Protein AF-A0A4Q3D6Z8-F1 (afdb_monomer)

Radius of gyration: 26.3 Å; Cα contacts (8 Å, |Δi|>4): 612; chains: 1; bounding box: 67×42×82 Å

Secondary structure (DSSP, 8-state):
---------EE-GGGGHHHHHHHTTTS---HHHHHHHHHHH-EEEEEEEEEEEPP-TTT----TT----S-EEEEEES-GGGGGG--EEEE-TT-TTHHHH--GGGHHHHHHHHHHHTTS-HHHHHH--S----EEEEEEEE-TTT--EEEEEE-TTS-TTSTTSEEEE-TTT-HHHHHHHHHHT------BTT---TTT-------S-B-S-GGGTT--HHHHHHHHHHHHHHHTSEEEEEEESPPPEE-----SSSPEEEEEEETTEEEEPPGGG---PPPP-S-SSPPTT---GGGG-TT--SS---------TT---------EEE-----SS--S----------B--TT--

Sequence (357 aa):
VEQKKMMQWSMRITAYAERLLQGLDTIDWPEPLKEMQRNWIGKSVGAMVEFDVEPVVGNFELSQDSPLEPAKIAVFTTRVDTTFGVTFVVLAPEHELVKHLTTPDQQADIDAYIDQAKKKSELDRMADTKTVSGAFTGSYVLNPLDGNKIPVWIADYVLAGYGTGAVMGVPSGDARDHRFATHFNLPIVAILDTQKEVVKEADATKEGHYINSGFINGMTYKEATAAVIAKLEALGAGKAKINYRQRDAVFGRQRYWGEPVPVYFKDGLPQLIDEKELPLVLPEVDKYLPTESGEPPLARAEGWSYKPKSLTLNPSPGERDLSDTTGIASSSSGANSLSSGEGWGEAGYATADPKLW

Solvent-accessible surface area (backbone atoms only — not comparable to full-atom values): 21030 Å² total; per-residue (Å²): 135,83,93,72,97,71,93,69,50,60,44,73,54,53,84,42,46,69,60,56,55,58,47,55,79,75,52,98,63,62,63,72,60,47,50,52,48,49,59,53,42,30,80,43,68,31,26,39,40,37,26,46,49,55,84,60,91,87,76,70,76,76,52,95,85,62,93,68,69,84,58,61,50,53,24,58,37,74,58,56,58,46,59,66,30,46,48,31,34,36,28,9,64,82,30,80,61,51,78,77,41,42,33,82,92,25,42,68,58,43,53,54,48,39,61,55,49,71,73,48,49,73,68,52,38,68,66,50,78,79,72,79,67,68,40,60,24,79,34,39,24,27,42,77,89,80,60,48,80,21,47,35,30,30,23,66,82,36,46,55,94,46,89,62,10,31,39,73,29,31,19,21,46,29,65,66,35,27,52,46,24,63,74,70,72,46,70,68,44,55,42,34,73,66,51,80,55,40,90,81,46,41,50,67,74,70,67,58,32,30,31,83,37,76,93,40,46,72,30,41,55,71,56,25,35,54,51,43,42,54,49,26,43,75,68,73,32,29,38,78,39,78,47,58,65,46,67,57,44,73,46,44,36,73,25,54,63,39,48,53,33,63,38,40,48,56,96,82,38,83,38,75,57,58,80,87,66,56,78,66,75,84,76,82,55,98,53,72,58,56,44,98,88,68,39,22,20,54,64,64,40,78,91,65,65,94,64,76,79,71,93,63,84,77,82,74,98,77,83,80,80,90,76,84,66,69,38,43,42,13,40,85,87,86,75,84,90,71,75,83,84,80,82,96,66,99,78,51,37,11,25,39,41,84,82,58,105

pLDDT: mean 78.14, std 23.26, range [23.92, 98.38]

Nearest PDB structures (foldseek):
  2byt-assembly1_A  TM=9.346E-01  e=1.572E-31  Thermus thermophilus
  1obh-assembly1_A  TM=7.547E-01  e=8.348E-30  Thermus thermophilus HB27
  1h3n-assembly1_A  TM=7.197E-01  e=9.382E-30  Thermus thermophilus
  7nu7-assembly1_A  TM=8.353E-01  e=1.345E-27  Neisseria gonorrhoeae
  4k48-assembly1_A  TM=9.593E-01  e=1.034E-21  Streptococcus pneumoniae ATCC 700669

Structure (mmCIF, N/CA/C/O backbone):
data_AF-A0A4Q3D6Z8-F1
#
_entry.id   AF-A0A4Q3D6Z8-F1
#
loop_
_atom_site.group_PDB
_atom_site.id
_atom_site.type_symbol
_atom_site.label_atom_id
_atom_site.label_alt_id
_atom_site.label_comp_id
_atom_site.label_asym_id
_atom_site.label_entity_id
_atom_site.label_seq_id
_atom_site.pdbx_PDB_ins_code
_atom_site.Cartn_x
_atom_site.Cartn_y
_atom_site.Cartn_z
_atom_site.occupancy
_atom_site.B_iso_or_equiv
_atom_site.auth_seq_id
_atom_site.auth_comp_id
_atom_site.auth_asym_id
_atom_site.auth_atom_id
_atom_site.pdbx_PDB_model_num
ATOM 1 N N . VAL A 1 1 ? -6.360 14.764 18.323 1.00 51.97 1 VAL A N 1
ATOM 2 C CA . VAL A 1 1 ? -6.688 13.337 18.550 1.00 51.97 1 VAL A CA 1
ATOM 3 C C . VAL A 1 1 ? -5.369 12.596 18.548 1.00 51.97 1 VAL A C 1
ATOM 5 O O . VAL A 1 1 ? -4.697 12.627 17.529 1.00 51.97 1 VAL A O 1
ATOM 8 N N . GLU A 1 2 ? -4.953 12.035 19.679 1.00 49.38 2 GLU A N 1
ATOM 9 C CA . GLU A 1 2 ? -3.729 11.227 19.755 1.00 49.38 2 GLU A CA 1
ATOM 10 C C . GLU A 1 2 ? -4.063 9.765 19.441 1.00 49.38 2 GLU A C 1
ATOM 12 O O . GLU A 1 2 ? -5.105 9.259 19.866 1.00 49.38 2 GLU A O 1
ATOM 17 N N . GLN A 1 3 ? -3.214 9.091 18.663 1.00 56.34 3 GLN A N 1
ATOM 18 C CA . GLN A 1 3 ? -3.406 7.679 18.337 1.00 56.34 3 GLN A CA 1
ATOM 19 C C . GLN A 1 3 ? -2.920 6.806 19.496 1.00 56.34 3 GLN A C 1
ATOM 21 O O . GLN A 1 3 ? -1.765 6.880 19.906 1.00 56.34 3 GLN A O 1
ATOM 26 N N . LYS A 1 4 ? -3.800 5.940 20.006 1.00 66.25 4 LYS A N 1
ATOM 27 C CA . LYS A 1 4 ? -3.474 4.946 21.031 1.00 66.25 4 LYS A CA 1
ATOM 28 C C . LYS A 1 4 ? -3.840 3.561 20.512 1.00 66.25 4 LYS A C 1
ATOM 30 O O . LYS A 1 4 ? -4.985 3.332 20.127 1.00 66.25 4 LYS A O 1
ATOM 35 N N . LYS A 1 5 ? -2.879 2.631 20.510 1.00 67.44 5 LYS A N 1
ATOM 36 C CA . LYS A 1 5 ? -3.147 1.224 20.184 1.00 67.44 5 LYS A CA 1
ATOM 37 C C . LYS A 1 5 ? -4.060 0.647 21.264 1.00 67.44 5 LYS A C 1
ATOM 39 O O . LYS A 1 5 ? -3.701 0.651 22.440 1.00 67.44 5 LYS A O 1
ATOM 44 N N . MET A 1 6 ? -5.242 0.185 20.871 1.00 72.75 6 MET A N 1
ATOM 45 C CA . MET A 1 6 ? -6.211 -0.399 21.791 1.00 72.75 6 MET A CA 1
ATOM 46 C C . MET A 1 6 ? -7.090 -1.435 21.094 1.00 72.75 6 MET A C 1
ATOM 48 O O . MET A 1 6 ? -7.441 -1.278 19.926 1.00 72.75 6 MET A O 1
ATOM 52 N N . MET A 1 7 ? -7.457 -2.478 21.832 1.00 74.56 7 MET A N 1
ATOM 53 C CA . MET A 1 7 ? -8.438 -3.471 21.400 1.00 74.56 7 MET A CA 1
ATOM 54 C C . MET A 1 7 ? -9.830 -2.832 21.375 1.00 74.56 7 MET A C 1
ATOM 56 O O . MET A 1 7 ? -10.262 -2.271 22.382 1.00 74.56 7 MET A O 1
ATOM 60 N N . GLN A 1 8 ? -10.526 -2.900 20.236 1.00 80.94 8 GLN A N 1
ATOM 61 C CA . GLN A 1 8 ? -11.902 -2.414 20.090 1.00 80.94 8 GLN A CA 1
ATOM 62 C C . GLN A 1 8 ? -12.753 -3.364 19.250 1.00 80.94 8 GLN A C 1
ATOM 64 O O . GLN A 1 8 ? -12.267 -4.011 18.323 1.00 80.94 8 GLN A O 1
ATOM 69 N N . TRP A 1 9 ? -14.055 -3.370 19.529 1.00 83.25 9 TRP A N 1
ATOM 70 C CA . TRP A 1 9 ? -15.046 -4.006 18.669 1.00 83.25 9 TRP A CA 1
ATOM 71 C C . TRP A 1 9 ? -15.197 -3.231 17.370 1.00 83.25 9 TRP A C 1
ATOM 73 O O . TRP A 1 9 ? -15.311 -2.004 17.387 1.00 83.25 9 TRP A O 1
ATOM 83 N N . SER A 1 10 ? -15.237 -3.956 16.258 1.00 86.31 10 SER A N 1
ATOM 84 C CA . SER A 1 10 ? -15.449 -3.398 14.927 1.00 86.31 10 SER A CA 1
ATOM 85 C C . SER A 1 10 ? -16.535 -4.185 14.206 1.00 86.31 10 SER A C 1
ATOM 87 O O . SER A 1 10 ? -16.572 -5.412 14.275 1.00 86.31 10 SER A O 1
ATOM 89 N N . MET A 1 11 ? -17.418 -3.484 13.501 1.00 88.88 11 MET A N 1
ATOM 90 C CA . MET A 1 11 ? -18.369 -4.098 12.584 1.00 88.88 11 MET A CA 1
ATOM 91 C C . MET A 1 11 ? -17.707 -4.293 11.227 1.00 88.88 11 MET A C 1
ATOM 93 O O . MET A 1 11 ? -17.185 -3.341 10.637 1.00 88.88 11 MET A O 1
ATOM 97 N N . ARG A 1 12 ? -17.801 -5.518 10.701 1.00 91.38 12 ARG A N 1
ATOM 98 C CA . ARG A 1 12 ? -17.217 -5.915 9.415 1.00 91.38 12 ARG A CA 1
ATOM 99 C C . ARG A 1 12 ? -18.008 -5.381 8.208 1.00 91.38 12 ARG A C 1
ATOM 101 O O . ARG A 1 12 ? -18.486 -6.147 7.372 1.00 91.38 12 ARG A O 1
ATOM 108 N N . ILE A 1 13 ? -18.190 -4.062 8.123 1.00 92.19 13 ILE A N 1
ATOM 109 C CA . ILE A 1 13 ? -18.926 -3.399 7.033 1.00 92.19 13 ILE A CA 1
ATOM 110 C C . ILE A 1 13 ? -18.218 -3.563 5.683 1.00 92.19 13 ILE A C 1
ATOM 112 O O . ILE A 1 13 ? -18.878 -3.605 4.646 1.00 92.19 13 ILE A O 1
ATOM 116 N N . THR A 1 14 ? -16.895 -3.746 5.684 1.00 89.56 14 THR A N 1
ATOM 117 C CA . THR A 1 14 ? -16.105 -3.963 4.461 1.00 89.56 14 THR A CA 1
ATOM 118 C C . THR A 1 14 ? -16.522 -5.215 3.690 1.00 89.56 14 THR A C 1
ATOM 120 O O . THR A 1 14 ? -16.425 -5.235 2.464 1.00 89.56 14 THR A O 1
ATOM 123 N N . ALA A 1 15 ? -17.080 -6.229 4.365 1.00 91.88 15 ALA A N 1
ATOM 124 C CA . ALA A 1 15 ? -17.642 -7.414 3.711 1.00 91.88 15 ALA A CA 1
ATOM 125 C C . ALA A 1 15 ? -18.831 -7.085 2.786 1.00 91.88 15 ALA A C 1
ATOM 127 O O . ALA A 1 15 ? -19.140 -7.855 1.880 1.00 91.88 15 ALA A O 1
ATOM 128 N N . TYR A 1 16 ? -19.475 -5.934 2.992 1.00 94.50 16 TYR A N 1
ATOM 129 C CA . TYR A 1 16 ? -20.613 -5.455 2.212 1.00 94.50 16 TYR A CA 1
ATOM 130 C C . TYR A 1 16 ? -20.243 -4.335 1.232 1.00 94.50 16 TYR A C 1
ATOM 132 O O . TYR A 1 16 ? -21.136 -3.818 0.565 1.00 94.50 16 TYR A O 1
ATOM 140 N N . ALA A 1 17 ? -18.963 -3.964 1.104 1.00 93.62 17 ALA A N 1
ATOM 141 C CA . ALA A 1 17 ? -18.529 -2.803 0.321 1.00 93.62 17 ALA A CA 1
ATOM 142 C C . ALA A 1 17 ? -19.016 -2.835 -1.140 1.00 93.62 17 ALA A C 1
ATOM 144 O O . ALA A 1 17 ? -19.535 -1.837 -1.635 1.00 93.62 17 ALA A O 1
ATOM 145 N N . GLU A 1 18 ? -18.934 -3.991 -1.811 1.00 93.38 18 GLU A N 1
ATOM 146 C CA . GLU A 1 18 ? -19.419 -4.138 -3.193 1.00 93.38 18 GLU A CA 1
ATOM 147 C C . GLU A 1 18 ? -20.935 -3.937 -3.291 1.00 93.38 18 GLU A C 1
ATOM 149 O O . GLU A 1 18 ? -21.419 -3.221 -4.163 1.00 93.38 18 GLU A O 1
ATOM 154 N N . ARG A 1 19 ? -21.691 -4.534 -2.364 1.00 95.19 19 ARG A N 1
ATOM 155 C CA . ARG A 1 19 ? -23.152 -4.409 -2.327 1.00 95.19 19 ARG A CA 1
ATOM 156 C C . ARG A 1 19 ? -23.576 -2.973 -2.026 1.00 95.19 19 ARG A C 1
ATOM 158 O O . ARG A 1 19 ? -24.528 -2.489 -2.630 1.00 95.19 19 ARG A O 1
ATOM 165 N N . LEU A 1 20 ? -22.884 -2.300 -1.104 1.00 95.44 20 LEU A N 1
ATOM 166 C CA . LEU A 1 20 ? -23.115 -0.889 -0.796 1.00 95.44 20 LEU A CA 1
ATOM 167 C C . LEU A 1 20 ? -22.867 -0.018 -2.030 1.00 95.44 20 LEU A C 1
ATOM 169 O O . LEU A 1 20 ? -23.681 0.851 -2.320 1.00 95.44 20 LEU A O 1
ATOM 173 N N . LEU A 1 21 ? -21.796 -0.291 -2.780 1.00 94.44 21 LEU A N 1
ATOM 174 C CA . LEU A 1 21 ? -21.459 0.448 -3.992 1.00 94.44 21 LEU A CA 1
ATOM 175 C C . LEU A 1 21 ? -22.510 0.255 -5.093 1.00 94.44 21 LEU A C 1
ATOM 177 O O . LEU A 1 21 ? -23.003 1.238 -5.633 1.00 94.44 21 LEU A O 1
ATOM 181 N N . GLN A 1 22 ? -22.890 -0.994 -5.376 1.00 95.25 22 GLN A N 1
ATOM 182 C CA . GLN A 1 22 ? -23.911 -1.324 -6.379 1.00 95.25 22 GLN A CA 1
ATOM 183 C C . GLN A 1 22 ? -25.295 -0.777 -5.997 1.00 95.25 22 GLN A C 1
ATOM 185 O O . GLN A 1 22 ? -26.063 -0.350 -6.854 1.00 95.25 22 GLN A O 1
ATOM 190 N N . GLY A 1 23 ? -25.618 -0.737 -4.700 1.00 95.38 23 GLY A N 1
ATOM 191 C CA . GLY A 1 23 ? -26.880 -0.179 -4.215 1.00 95.38 23 GLY A CA 1
ATOM 192 C C . GLY A 1 23 ? -27.071 1.303 -4.566 1.00 95.38 23 GLY A C 1
ATOM 193 O O . GLY A 1 23 ? -28.209 1.724 -4.794 1.00 95.38 23 GLY A O 1
ATOM 194 N N . LEU A 1 24 ? -25.980 2.077 -4.684 1.00 95.44 24 LEU A N 1
ATOM 195 C CA . LEU A 1 24 ? -26.025 3.504 -5.044 1.00 95.44 24 LEU A CA 1
ATOM 196 C C . LEU A 1 24 ? -26.615 3.751 -6.440 1.00 95.44 24 LEU A C 1
ATOM 198 O O . LEU A 1 24 ? -27.150 4.832 -6.694 1.00 95.44 24 LEU A O 1
ATOM 202 N N . ASP A 1 25 ? -26.567 2.759 -7.329 1.00 93.88 25 ASP A N 1
ATOM 203 C CA . ASP A 1 25 ? -27.090 2.890 -8.690 1.00 93.88 25 ASP A CA 1
ATOM 204 C C . ASP A 1 25 ? -28.624 2.800 -8.731 1.00 93.88 25 ASP A C 1
ATOM 206 O O . ASP A 1 25 ? -29.254 3.324 -9.645 1.00 93.88 25 ASP A O 1
ATOM 210 N N . THR A 1 26 ? -29.236 2.198 -7.707 1.00 94.94 26 THR A N 1
ATOM 211 C CA . THR A 1 26 ? -30.695 1.993 -7.625 1.00 94.94 26 THR A CA 1
ATOM 212 C C . THR A 1 26 ? -31.419 2.958 -6.690 1.00 94.94 26 THR A C 1
ATOM 214 O O . THR A 1 26 ? -32.641 3.066 -6.754 1.00 94.94 26 THR A O 1
ATOM 217 N N . ILE A 1 27 ? -30.692 3.651 -5.809 1.00 95.19 27 ILE A N 1
ATOM 218 C CA . ILE A 1 27 ? -31.294 4.539 -4.810 1.00 95.19 27 ILE A CA 1
ATOM 219 C C . ILE A 1 27 ? -31.600 5.920 -5.403 1.00 95.19 27 ILE A C 1
ATOM 221 O O . ILE A 1 27 ? -30.785 6.486 -6.133 1.00 95.19 27 ILE A O 1
ATOM 225 N N . ASP A 1 28 ? -32.756 6.490 -5.067 1.00 96.25 28 ASP A N 1
ATOM 226 C CA . ASP A 1 28 ? -33.147 7.841 -5.490 1.00 96.25 28 ASP A CA 1
ATOM 227 C C . ASP A 1 28 ? -32.550 8.909 -4.560 1.00 96.25 28 ASP A C 1
ATOM 229 O O . ASP A 1 28 ? -33.232 9.504 -3.728 1.00 96.25 28 ASP A O 1
ATOM 233 N N . TRP A 1 29 ? -31.227 9.077 -4.638 1.00 96.19 29 TRP A N 1
ATOM 234 C CA . TRP A 1 29 ? -30.470 10.097 -3.907 1.00 96.19 29 TRP A CA 1
ATOM 235 C C . TRP A 1 29 ? -29.803 11.092 -4.866 1.00 96.19 29 TRP A C 1
ATOM 237 O O . TRP A 1 29 ? -29.434 10.708 -5.979 1.00 96.19 29 TRP A O 1
ATOM 247 N N . PRO A 1 30 ? -29.558 12.339 -4.423 1.00 96.81 30 PRO A N 1
ATOM 248 C CA . PRO A 1 30 ? -28.749 13.298 -5.166 1.00 96.81 30 PRO A CA 1
ATOM 249 C C . PRO A 1 30 ? -27.383 12.725 -5.566 1.00 96.81 30 PRO A C 1
ATOM 251 O O . PRO A 1 30 ? -26.676 12.155 -4.730 1.00 96.81 30 PRO A O 1
ATOM 254 N N . GLU A 1 31 ? -26.978 12.939 -6.821 1.00 95.25 31 GLU A N 1
ATOM 255 C CA . GLU A 1 31 ? -25.699 12.441 -7.350 1.00 95.25 31 GLU A CA 1
ATOM 256 C C . GLU A 1 31 ? -24.476 12.861 -6.514 1.00 95.25 31 GLU A C 1
ATOM 258 O O . GLU A 1 31 ? -23.653 11.994 -6.228 1.00 95.25 31 GLU A O 1
ATOM 263 N N . PRO A 1 32 ? -24.379 14.102 -5.985 1.00 95.69 32 PRO A N 1
ATOM 264 C CA . PRO A 1 32 ? -23.255 14.476 -5.125 1.00 95.69 32 PRO A CA 1
ATOM 265 C C . PRO A 1 32 ? -23.113 13.588 -3.878 1.00 95.69 32 PRO A C 1
ATOM 267 O O . PRO A 1 32 ? -22.000 13.269 -3.465 1.00 95.69 32 PRO A O 1
ATOM 270 N N . LEU A 1 33 ? -24.226 13.135 -3.285 1.00 95.00 33 LEU A N 1
ATOM 271 C CA . LEU A 1 33 ? -24.187 12.227 -2.134 1.00 95.00 33 LEU A CA 1
ATOM 272 C C . LEU A 1 33 ? -23.733 10.825 -2.545 1.00 95.00 33 LEU A C 1
ATOM 274 O O . LEU A 1 33 ? -22.956 10.198 -1.824 1.00 95.00 33 LEU A O 1
ATOM 278 N N . LYS A 1 34 ? -24.173 10.342 -3.713 1.00 95.00 34 LYS A N 1
ATOM 279 C CA . LYS A 1 34 ? -23.703 9.067 -4.268 1.00 95.00 34 LYS A CA 1
ATOM 280 C C . LYS A 1 34 ? -22.209 9.122 -4.557 1.00 95.00 34 LYS A C 1
ATOM 282 O O . LYS A 1 34 ? -21.488 8.220 -4.148 1.00 95.00 34 LYS A O 1
ATOM 287 N N . GLU A 1 35 ? -21.722 10.188 -5.184 1.00 91.94 35 GLU A N 1
ATOM 288 C CA . GLU A 1 35 ? -20.295 10.393 -5.446 1.00 91.94 35 GLU A CA 1
ATOM 289 C C . GLU A 1 35 ? -19.472 10.437 -4.156 1.00 91.94 35 GLU A C 1
ATOM 291 O O . GLU A 1 35 ? -18.447 9.761 -4.067 1.00 91.94 35 GLU A O 1
ATOM 296 N N . MET A 1 36 ? -19.936 11.144 -3.119 1.00 94.25 36 MET A N 1
ATOM 297 C CA . MET A 1 36 ? -19.290 11.130 -1.802 1.00 94.25 36 MET A CA 1
ATOM 298 C C . MET A 1 36 ? -19.175 9.708 -1.235 1.00 94.25 36 MET A C 1
ATOM 300 O O . MET A 1 36 ? -18.108 9.337 -0.744 1.00 94.25 36 MET A O 1
ATOM 304 N N . GLN A 1 37 ? -20.231 8.895 -1.343 1.00 95.00 37 GLN A N 1
ATOM 305 C CA . GLN A 1 37 ? -20.221 7.498 -0.894 1.00 95.00 37 GLN A CA 1
ATOM 306 C C . GLN A 1 37 ? -19.310 6.616 -1.755 1.00 95.00 37 GLN A C 1
ATOM 308 O O . GLN A 1 37 ? -18.511 5.861 -1.205 1.00 95.00 37 GLN A O 1
ATOM 313 N N . ARG A 1 38 ? -19.352 6.735 -3.091 1.00 93.94 38 ARG A N 1
ATOM 314 C CA . ARG A 1 38 ? -18.450 6.002 -4.000 1.00 93.94 38 ARG A CA 1
ATOM 315 C C . ARG A 1 38 ? -16.993 6.319 -3.695 1.00 93.94 38 ARG A C 1
ATOM 317 O O . ARG A 1 38 ? -16.178 5.404 -3.598 1.00 93.94 38 ARG A O 1
ATOM 324 N N . ASN A 1 39 ? -16.682 7.594 -3.474 1.00 90.69 39 ASN A N 1
ATOM 325 C CA . ASN A 1 39 ? -15.353 8.035 -3.080 1.00 90.69 39 ASN A CA 1
ATOM 326 C C . ASN A 1 39 ? -14.979 7.463 -1.709 1.00 90.69 39 ASN A C 1
ATOM 328 O O . ASN A 1 39 ? -13.885 6.926 -1.553 1.00 90.69 39 ASN A O 1
ATOM 332 N N . TRP A 1 40 ? -15.859 7.543 -0.707 1.00 91.69 40 TRP A N 1
ATOM 333 C CA . TRP A 1 40 ? -15.617 6.996 0.634 1.00 91.69 40 TRP A CA 1
ATOM 334 C C . TRP A 1 40 ? -15.347 5.484 0.616 1.00 91.69 40 TRP A C 1
ATOM 336 O O . TRP A 1 40 ? -14.325 5.050 1.149 1.00 91.69 40 TRP A O 1
ATOM 346 N N . ILE A 1 41 ? -16.203 4.708 -0.063 1.00 92.81 41 ILE A N 1
ATOM 347 C CA . ILE A 1 41 ? -16.036 3.261 -0.274 1.00 92.81 41 ILE A CA 1
ATOM 348 C C . ILE A 1 41 ? -14.725 2.985 -1.021 1.00 92.81 41 ILE A C 1
ATOM 350 O O . ILE A 1 41 ? -13.935 2.139 -0.601 1.00 92.81 41 ILE A O 1
ATOM 354 N N . GLY A 1 42 ? -14.472 3.733 -2.098 1.00 89.31 42 GLY A N 1
ATOM 355 C CA . GLY A 1 42 ? -13.202 3.769 -2.817 1.00 89.31 42 GLY A CA 1
ATOM 356 C C . GLY A 1 42 ? -12.765 2.405 -3.343 1.00 89.31 42 GLY A C 1
ATOM 357 O O . GLY A 1 42 ? -11.731 1.887 -2.922 1.00 89.31 42 GLY A O 1
ATOM 358 N N . LYS A 1 43 ? -13.549 1.810 -4.250 1.00 89.50 43 LYS A N 1
ATOM 359 C CA . LYS A 1 43 ? -13.205 0.539 -4.907 1.00 89.50 43 LYS A CA 1
ATOM 360 C C . LYS A 1 43 ? -12.014 0.719 -5.848 1.00 89.50 43 LYS A C 1
ATOM 362 O O . LYS A 1 43 ? -12.011 1.598 -6.703 1.00 89.50 43 LYS A O 1
ATOM 367 N N . SER A 1 44 ? -11.030 -0.158 -5.721 1.00 86.50 44 SER A N 1
ATOM 368 C CA . SER A 1 44 ? -9.851 -0.243 -6.579 1.00 86.50 44 SER A CA 1
ATOM 369 C C . SER A 1 44 ? -9.678 -1.677 -7.063 1.00 86.50 44 SER A C 1
ATOM 371 O O . SER A 1 44 ? -9.671 -2.608 -6.260 1.00 86.50 44 SER A O 1
ATOM 373 N N . VAL A 1 45 ? -9.533 -1.866 -8.373 1.00 87.00 45 VAL A N 1
ATOM 374 C CA . VAL A 1 45 ? -9.212 -3.169 -8.972 1.00 87.00 45 VAL A CA 1
ATOM 375 C C . VAL A 1 45 ? -7.720 -3.190 -9.271 1.00 87.00 45 VAL A C 1
ATOM 377 O O . VAL A 1 45 ? -7.204 -2.268 -9.900 1.00 87.00 45 VAL A O 1
ATOM 380 N N . GLY A 1 46 ? -7.027 -4.215 -8.792 1.00 90.88 46 GLY A N 1
ATOM 381 C CA . GLY A 1 46 ? -5.583 -4.320 -8.916 1.00 90.88 46 GLY A CA 1
ATOM 382 C C . GLY A 1 46 ? -5.093 -5.742 -8.689 1.00 90.88 46 GLY A C 1
ATOM 383 O O . GLY A 1 46 ? -5.824 -6.710 -8.908 1.00 90.88 46 GLY A O 1
ATOM 384 N N . ALA A 1 47 ? -3.859 -5.864 -8.219 1.00 93.69 47 ALA A N 1
ATOM 385 C CA . ALA A 1 47 ? -3.254 -7.132 -7.850 1.00 93.69 47 ALA A CA 1
ATOM 386 C C . ALA A 1 47 ? -2.508 -7.015 -6.521 1.00 93.69 47 ALA A C 1
ATOM 388 O O . ALA A 1 47 ? -2.003 -5.948 -6.160 1.00 93.69 47 ALA A O 1
ATOM 389 N N . MET A 1 48 ? -2.453 -8.132 -5.801 1.00 94.94 48 MET A N 1
ATOM 390 C CA . MET A 1 48 ? -1.446 -8.348 -4.774 1.00 94.94 48 MET A CA 1
ATOM 391 C C . MET A 1 48 ? -0.175 -8.852 -5.454 1.00 94.94 48 MET A C 1
ATOM 393 O O . MET A 1 48 ? -0.263 -9.760 -6.279 1.00 94.94 48 MET A O 1
ATOM 397 N N . VAL A 1 49 ? 0.970 -8.287 -5.091 1.00 96.62 49 VAL A N 1
ATOM 398 C CA . VAL A 1 49 ? 2.299 -8.727 -5.527 1.00 96.62 49 VAL A CA 1
ATOM 399 C C . VAL A 1 49 ? 3.114 -9.036 -4.279 1.00 96.62 49 VAL A C 1
ATOM 401 O O . VAL A 1 49 ? 3.113 -8.245 -3.339 1.00 96.62 49 VAL A O 1
ATOM 404 N N . GLU A 1 50 ? 3.774 -10.183 -4.247 1.00 96.00 50 GLU A N 1
ATOM 405 C CA . GLU A 1 50 ? 4.632 -10.613 -3.150 1.00 96.00 50 GLU A CA 1
ATOM 406 C C . GLU A 1 50 ? 6.091 -10.535 -3.591 1.00 96.00 50 GLU A C 1
ATOM 408 O O . GLU A 1 50 ? 6.471 -11.097 -4.617 1.00 96.00 50 GLU A O 1
ATOM 413 N N . PHE A 1 51 ? 6.894 -9.819 -2.812 1.00 95.88 51 PHE A N 1
ATOM 414 C CA . PHE A 1 51 ? 8.328 -9.681 -3.016 1.00 95.88 51 PHE A CA 1
ATOM 415 C C . PHE A 1 51 ? 9.057 -10.502 -1.955 1.00 95.88 51 PHE A C 1
ATOM 417 O O . PHE A 1 51 ? 8.866 -10.266 -0.758 1.00 95.88 51 PHE A O 1
ATOM 424 N N . ASP A 1 52 ? 9.887 -11.448 -2.383 1.00 93.56 52 ASP A N 1
ATOM 425 C CA . ASP A 1 52 ? 10.693 -12.253 -1.467 1.00 93.56 52 ASP A CA 1
ATOM 426 C C . ASP A 1 52 ? 11.835 -11.401 -0.903 1.00 93.56 52 ASP A C 1
ATOM 428 O O . ASP A 1 52 ? 12.546 -10.728 -1.655 1.00 93.56 52 ASP A O 1
ATOM 432 N N . VAL A 1 53 ? 12.021 -11.415 0.417 1.00 91.44 53 VAL A N 1
ATOM 433 C CA . VAL A 1 53 ? 13.163 -10.754 1.058 1.00 91.44 53 VAL A CA 1
ATOM 434 C C . VAL A 1 53 ? 14.444 -11.490 0.688 1.00 91.44 53 VAL A C 1
ATOM 436 O O . VAL A 1 53 ? 14.526 -12.716 0.770 1.00 91.44 53 VAL A O 1
ATOM 439 N N . GLU A 1 54 ? 15.458 -10.731 0.273 1.00 85.94 54 GLU A N 1
ATOM 440 C CA . GLU A 1 54 ? 16.755 -11.294 -0.065 1.00 85.94 54 GLU A CA 1
ATOM 441 C C . GLU A 1 54 ? 17.391 -11.949 1.180 1.00 85.94 54 GLU A C 1
ATOM 443 O O . GLU A 1 54 ? 17.502 -11.299 2.225 1.00 85.94 54 GLU A O 1
ATOM 448 N N . PRO A 1 55 ? 17.863 -13.208 1.093 1.00 68.75 55 PRO A N 1
ATOM 449 C CA . PRO A 1 55 ? 18.575 -13.845 2.193 1.00 68.75 55 PRO A CA 1
ATOM 450 C C . PRO A 1 55 ? 19.879 -13.097 2.501 1.00 68.75 55 PRO A C 1
ATOM 452 O O . PRO A 1 55 ? 20.801 -13.070 1.684 1.00 68.75 55 PRO A O 1
ATOM 455 N N . VAL A 1 56 ? 19.994 -12.517 3.696 1.00 59.16 56 VAL A N 1
ATOM 456 C CA . VAL A 1 56 ? 21.240 -11.875 4.136 1.00 59.16 56 VAL A CA 1
ATOM 457 C C . VAL A 1 56 ? 22.184 -12.945 4.687 1.00 59.16 56 VAL A C 1
ATOM 459 O O . VAL A 1 56 ? 21.925 -13.544 5.733 1.00 59.16 56 VAL A O 1
ATOM 462 N N . VAL A 1 57 ? 23.304 -13.184 4.002 1.00 44.75 57 VAL A N 1
ATOM 463 C CA . VAL A 1 57 ? 24.383 -14.045 4.510 1.00 44.75 57 VAL A CA 1
ATOM 464 C C . VAL A 1 57 ? 25.011 -13.359 5.729 1.00 44.75 57 VAL A C 1
ATOM 466 O O . VAL A 1 57 ? 25.724 -12.373 5.574 1.00 44.75 57 VAL A O 1
ATOM 469 N N . GLY A 1 58 ? 24.741 -13.867 6.936 1.00 43.91 58 GLY A N 1
ATOM 470 C CA . GLY A 1 58 ? 25.434 -13.457 8.167 1.00 43.91 58 GLY A CA 1
ATOM 471 C C . GLY A 1 58 ? 24.571 -12.911 9.310 1.00 43.91 58 GLY A C 1
ATOM 472 O O . GLY A 1 58 ? 25.083 -12.840 10.420 1.00 43.91 58 GLY A O 1
ATOM 473 N N . ASN A 1 59 ? 23.287 -12.599 9.088 1.00 43.59 59 ASN A N 1
ATOM 474 C CA . ASN A 1 59 ? 22.392 -12.086 10.148 1.00 43.59 59 ASN A CA 1
ATOM 475 C C . ASN A 1 59 ? 21.150 -12.946 10.411 1.00 43.59 59 ASN A C 1
ATOM 477 O O . ASN A 1 59 ? 20.478 -12.756 11.421 1.00 43.59 59 ASN A O 1
ATOM 481 N N . PHE A 1 60 ? 20.856 -13.910 9.540 1.00 46.38 60 PHE A N 1
ATOM 482 C CA . PHE A 1 60 ? 19.878 -14.948 9.832 1.00 46.38 60 PHE A CA 1
ATOM 483 C C . PHE A 1 60 ? 20.603 -16.122 10.492 1.00 46.38 60 PHE A C 1
ATOM 485 O O . PHE A 1 60 ? 20.848 -17.149 9.859 1.00 46.38 60 PHE A O 1
ATOM 492 N N . GLU A 1 61 ? 20.943 -15.997 11.778 1.00 37.97 61 GLU A N 1
ATOM 493 C CA . GLU A 1 61 ? 20.877 -17.204 12.597 1.00 37.97 61 GLU A CA 1
ATOM 494 C C . GLU A 1 61 ? 19.404 -17.606 12.594 1.00 37.97 61 GLU A C 1
ATOM 496 O O . GLU A 1 61 ? 18.568 -17.017 13.278 1.00 37.97 61 GLU A O 1
ATOM 501 N N . LEU A 1 62 ? 19.082 -18.566 11.725 1.00 41.25 62 LEU A N 1
ATOM 502 C CA . LEU A 1 62 ? 17.878 -19.370 11.816 1.00 41.25 62 LEU A CA 1
ATOM 503 C C . LEU A 1 62 ? 17.920 -20.033 13.194 1.00 41.25 62 LEU A C 1
ATOM 505 O O . LEU A 1 62 ? 18.442 -21.137 13.350 1.00 41.25 62 LEU A O 1
ATOM 509 N N . SER A 1 63 ? 17.437 -19.334 14.219 1.00 38.59 63 SER A N 1
ATOM 510 C CA . SER A 1 63 ? 17.117 -19.982 15.475 1.00 38.59 63 SER A CA 1
ATOM 511 C C . SER A 1 63 ? 16.103 -21.067 15.129 1.00 38.59 63 SER A C 1
ATOM 513 O O . SER A 1 63 ? 15.101 -20.813 14.457 1.00 38.59 63 SER A O 1
ATOM 515 N N . GLN A 1 64 ? 16.396 -22.305 15.530 1.00 39.81 64 GLN A N 1
ATOM 516 C CA . GLN A 1 64 ? 15.572 -23.478 15.212 1.00 39.81 64 GLN A CA 1
ATOM 517 C C . GLN A 1 64 ? 14.121 -23.358 15.724 1.00 39.81 64 GLN A C 1
ATOM 519 O O . GLN A 1 64 ? 13.280 -24.169 15.350 1.00 39.81 64 GLN A O 1
ATOM 524 N N . ASP A 1 65 ? 13.824 -22.317 16.509 1.00 39.97 65 ASP A N 1
ATOM 525 C CA . ASP A 1 65 ? 12.534 -22.041 17.134 1.00 39.97 65 ASP A CA 1
ATOM 526 C C . ASP A 1 65 ? 11.749 -20.878 16.486 1.00 39.97 65 ASP A C 1
ATOM 528 O O . ASP A 1 65 ? 10.689 -20.510 16.994 1.00 39.97 65 ASP A O 1
ATOM 532 N N . SER A 1 66 ? 12.222 -20.281 15.379 1.00 40.03 66 SER A N 1
ATOM 533 C CA . SER A 1 66 ? 11.470 -19.246 14.649 1.00 40.03 66 SER A CA 1
ATOM 534 C C . SER A 1 66 ? 10.882 -19.802 13.344 1.00 40.03 66 SER A C 1
ATOM 536 O O . SER A 1 66 ? 11.600 -19.934 12.351 1.00 40.03 66 SER A O 1
ATOM 538 N N . PRO A 1 67 ? 9.580 -20.145 13.300 1.00 32.91 67 PRO A N 1
ATOM 539 C CA . PRO A 1 67 ? 8.907 -20.568 12.079 1.00 32.91 67 PRO A CA 1
ATOM 540 C C . PRO A 1 67 ? 8.589 -19.334 11.231 1.00 32.91 67 PRO A C 1
ATOM 542 O O . PRO A 1 67 ? 7.445 -18.894 11.151 1.00 32.91 67 PRO A O 1
ATOM 545 N N . LEU A 1 68 ? 9.605 -18.730 10.625 1.00 42.97 68 LEU A N 1
ATOM 546 C CA . LEU A 1 68 ? 9.396 -17.734 9.585 1.00 42.97 68 LEU A CA 1
ATOM 547 C C . LEU A 1 68 ? 9.808 -18.376 8.264 1.00 42.97 68 LEU A C 1
ATOM 549 O O . LEU A 1 68 ? 10.989 -18.505 7.947 1.00 42.97 68 LEU A O 1
ATOM 553 N N . GLU A 1 69 ? 8.793 -18.807 7.509 1.00 48.34 69 GLU A N 1
ATOM 554 C CA . GLU A 1 69 ? 8.871 -18.926 6.049 1.00 48.34 69 GLU A CA 1
ATOM 555 C C . GLU A 1 69 ? 9.618 -17.712 5.462 1.00 48.34 69 GLU A C 1
ATOM 557 O O . GLU A 1 69 ? 9.603 -16.652 6.100 1.00 48.34 69 GLU A O 1
ATOM 562 N N . PRO A 1 70 ? 10.286 -17.823 4.290 1.00 56.00 70 PRO A N 1
ATOM 563 C CA . PRO A 1 70 ? 11.015 -16.696 3.707 1.00 56.00 70 PRO A CA 1
ATOM 564 C C . PRO A 1 70 ? 10.144 -15.444 3.771 1.00 56.00 70 PRO A C 1
ATOM 566 O O . PRO A 1 70 ? 9.028 -15.438 3.250 1.00 56.00 70 PRO A O 1
ATOM 569 N N . ALA A 1 71 ? 10.611 -14.430 4.505 1.00 74.56 71 ALA A N 1
ATOM 570 C CA . ALA A 1 71 ? 9.806 -13.252 4.764 1.00 74.56 71 ALA A CA 1
ATOM 571 C C . ALA A 1 71 ? 9.423 -12.642 3.413 1.00 74.56 71 ALA A C 1
ATOM 573 O O . ALA A 1 71 ? 10.289 -12.328 2.599 1.00 74.56 71 ALA A O 1
ATOM 574 N N . LYS A 1 72 ? 8.122 -12.515 3.156 1.00 89.31 72 LYS A N 1
ATOM 575 C CA . LYS A 1 72 ? 7.603 -11.868 1.955 1.00 89.31 72 LYS A CA 1
ATOM 576 C C . LYS A 1 72 ? 7.014 -10.520 2.315 1.00 89.31 72 LYS A C 1
ATOM 578 O O . LYS A 1 72 ? 6.347 -10.378 3.340 1.00 89.31 72 LYS A O 1
ATOM 583 N N . ILE A 1 73 ? 7.197 -9.545 1.436 1.00 93.62 73 ILE A N 1
ATOM 584 C CA . ILE A 1 73 ? 6.499 -8.265 1.509 1.00 93.62 73 ILE A CA 1
ATOM 585 C C . ILE A 1 73 ? 5.388 -8.278 0.467 1.00 93.62 73 ILE A C 1
ATOM 587 O O . ILE A 1 73 ? 5.642 -8.242 -0.736 1.00 93.62 73 ILE A O 1
ATOM 591 N N . ALA A 1 74 ? 4.142 -8.325 0.931 1.00 93.75 74 ALA A N 1
ATOM 592 C CA . ALA A 1 74 ? 2.981 -8.195 0.065 1.00 93.75 74 ALA A CA 1
ATOM 593 C C . ALA A 1 74 ? 2.657 -6.713 -0.161 1.00 93.75 74 ALA A C 1
ATOM 595 O O . ALA A 1 74 ? 2.574 -5.943 0.795 1.00 93.75 74 ALA A O 1
ATOM 596 N N . VAL A 1 75 ? 2.412 -6.314 -1.406 1.00 94.81 75 VAL A N 1
ATOM 597 C CA . VAL A 1 75 ? 1.967 -4.965 -1.779 1.00 94.81 75 VAL A CA 1
ATOM 598 C C . VAL A 1 75 ? 0.713 -5.041 -2.638 1.00 94.81 75 VAL A C 1
ATOM 600 O O . VAL A 1 75 ? 0.558 -5.937 -3.470 1.00 94.81 75 VAL A O 1
ATOM 603 N N . PHE A 1 76 ? -0.184 -4.073 -2.469 1.00 93.00 76 PHE A N 1
ATOM 604 C CA . PHE A 1 76 ? -1.331 -3.904 -3.357 1.00 93.00 76 PHE A CA 1
ATOM 605 C C . PHE A 1 76 ? -1.064 -2.785 -4.364 1.00 93.00 76 PHE A C 1
ATOM 607 O O . PHE A 1 76 ? -0.704 -1.675 -3.976 1.00 93.00 76 PHE A O 1
ATOM 614 N N . THR A 1 77 ? -1.309 -3.050 -5.647 1.00 93.12 77 THR A N 1
ATOM 615 C CA . THR A 1 77 ? -1.163 -2.058 -6.719 1.00 93.12 77 THR A CA 1
ATOM 616 C C . THR A 1 77 ? -2.315 -2.126 -7.718 1.00 93.12 77 THR A C 1
ATOM 618 O O . THR A 1 77 ? -2.778 -3.203 -8.089 1.00 93.12 77 THR A O 1
ATOM 621 N N . THR A 1 78 ? -2.764 -0.965 -8.196 1.00 91.75 78 THR A N 1
ATOM 622 C CA . THR A 1 78 ? -3.684 -0.835 -9.346 1.00 91.75 78 THR A CA 1
ATOM 623 C C . THR A 1 78 ? -2.940 -0.732 -10.684 1.00 91.75 78 THR A C 1
ATOM 625 O O . THR A 1 78 ? -3.565 -0.670 -11.745 1.00 91.75 78 THR A O 1
ATOM 628 N N . ARG A 1 79 ? -1.604 -0.713 -10.631 1.00 94.19 79 ARG A N 1
ATOM 629 C CA . ARG A 1 79 ? -0.669 -0.626 -11.753 1.00 94.19 79 ARG A CA 1
ATOM 630 C C . ARG A 1 79 ? 0.280 -1.827 -11.755 1.00 94.19 79 ARG A C 1
ATOM 632 O O . ARG A 1 79 ? 1.494 -1.689 -11.710 1.00 94.19 79 ARG A O 1
ATOM 639 N N . VAL A 1 80 ? -0.271 -3.041 -11.728 1.00 96.69 80 VAL A N 1
ATOM 640 C CA . VAL A 1 80 ? 0.537 -4.280 -11.755 1.00 96.69 80 VAL A CA 1
ATOM 641 C C . VAL A 1 80 ? 1.334 -4.423 -13.059 1.00 96.69 80 VAL A C 1
ATOM 643 O O . VAL A 1 80 ? 2.385 -5.047 -13.095 1.00 96.69 80 VAL A O 1
ATOM 646 N N . ASP A 1 81 ? 0.880 -3.769 -14.127 1.00 96.50 81 ASP A N 1
ATOM 647 C CA . ASP A 1 81 ? 1.604 -3.626 -15.389 1.00 96.50 81 ASP A CA 1
ATOM 648 C C . ASP A 1 81 ? 2.996 -2.997 -15.229 1.00 96.50 81 ASP A C 1
ATOM 650 O O . ASP A 1 81 ? 3.872 -3.225 -16.056 1.00 96.50 81 ASP A O 1
ATOM 654 N N . THR A 1 82 ? 3.223 -2.226 -14.164 1.00 96.81 82 THR A N 1
ATOM 655 C CA . THR A 1 82 ? 4.466 -1.479 -13.959 1.00 96.81 82 THR A CA 1
ATOM 656 C C . THR A 1 82 ? 5.451 -2.174 -13.019 1.00 96.81 82 THR A C 1
ATOM 658 O O . THR A 1 82 ? 6.422 -1.551 -12.598 1.00 96.81 82 THR A O 1
ATOM 661 N N . THR A 1 83 ? 5.232 -3.447 -12.667 1.00 97.38 83 THR A N 1
ATOM 662 C CA . THR A 1 83 ? 6.073 -4.178 -11.699 1.00 97.38 83 THR A CA 1
ATOM 663 C C . THR A 1 83 ? 7.547 -4.274 -12.121 1.00 97.38 83 THR A C 1
ATOM 665 O O . THR A 1 83 ? 8.417 -4.252 -11.257 1.00 97.38 83 THR A O 1
ATOM 668 N N . PHE A 1 84 ? 7.867 -4.297 -13.418 1.00 97.38 84 PHE A N 1
ATOM 669 C CA . PHE A 1 84 ? 9.262 -4.244 -13.894 1.00 97.38 84 PHE A CA 1
ATOM 670 C C . PHE A 1 84 ? 9.954 -2.894 -13.634 1.00 97.38 84 PHE A C 1
ATOM 672 O O . PHE A 1 84 ? 11.175 -2.826 -13.562 1.00 97.38 84 PHE A O 1
ATOM 679 N N . GLY A 1 85 ? 9.187 -1.813 -13.467 1.00 96.88 85 GLY A N 1
ATOM 680 C CA . GLY A 1 85 ? 9.708 -0.479 -13.158 1.00 96.88 85 GLY A CA 1
ATOM 681 C C . GLY A 1 85 ? 9.887 -0.205 -11.667 1.00 96.88 85 GLY A C 1
ATOM 682 O O . GLY A 1 85 ? 10.114 0.947 -11.299 1.00 96.88 85 GLY A O 1
ATOM 683 N N . VAL A 1 86 ? 9.728 -1.214 -10.806 1.00 98.19 86 VAL A N 1
ATOM 684 C CA . VAL A 1 86 ? 9.870 -1.047 -9.357 1.00 98.19 86 VAL A CA 1
ATOM 685 C C . VAL A 1 86 ? 11.344 -0.893 -8.999 1.00 98.19 86 VAL A C 1
ATOM 687 O O . VAL A 1 86 ? 12.143 -1.788 -9.266 1.00 98.19 86 VAL A O 1
ATOM 690 N N . THR A 1 87 ? 11.699 0.222 -8.359 1.00 98.00 87 THR A N 1
ATOM 691 C CA . THR A 1 87 ? 13.095 0.526 -7.985 1.00 98.00 87 THR A CA 1
ATOM 692 C C . THR A 1 87 ? 13.322 0.664 -6.483 1.00 98.00 87 THR A C 1
ATOM 694 O O . THR A 1 87 ? 14.468 0.738 -6.048 1.00 98.00 87 THR A O 1
ATOM 697 N N . PHE A 1 88 ? 12.258 0.648 -5.679 1.00 98.31 88 PHE A N 1
ATOM 698 C CA . PHE A 1 88 ? 12.299 0.516 -4.220 1.00 98.31 88 PHE A CA 1
ATOM 699 C C . PHE A 1 88 ? 10.950 -0.004 -3.697 1.00 98.31 88 PHE A C 1
ATOM 701 O O . PHE A 1 88 ? 9.923 0.114 -4.367 1.00 98.31 88 PHE A O 1
ATOM 708 N N . VAL A 1 89 ? 10.938 -0.564 -2.489 1.00 97.81 89 VAL A N 1
ATOM 709 C CA . VAL A 1 89 ? 9.714 -0.886 -1.737 1.00 97.81 89 VAL A CA 1
ATOM 710 C C . VAL A 1 89 ? 9.692 -0.041 -0.475 1.00 97.81 89 VAL A C 1
ATOM 712 O O . VAL A 1 89 ? 10.727 0.139 0.160 1.00 97.81 89 VAL A O 1
ATOM 715 N N . VAL A 1 90 ? 8.523 0.482 -0.106 1.00 97.12 90 VAL A N 1
ATOM 716 C CA . VAL A 1 90 ? 8.364 1.309 1.094 1.00 97.12 90 VAL A CA 1
ATOM 717 C C . VAL A 1 90 ? 7.347 0.698 2.040 1.00 97.12 90 VAL A C 1
ATOM 719 O O . VAL A 1 90 ? 6.224 0.387 1.644 1.00 97.12 90 VAL A O 1
ATOM 722 N N . LEU A 1 91 ? 7.737 0.568 3.302 1.00 95.56 91 LEU A N 1
ATOM 723 C CA . LEU A 1 91 ? 6.888 0.139 4.403 1.00 95.56 91 LEU A CA 1
ATOM 724 C C . LEU A 1 91 ? 6.429 1.339 5.233 1.00 95.56 91 LEU A C 1
ATOM 726 O O . LEU A 1 91 ? 7.119 2.358 5.340 1.00 95.56 91 LEU A O 1
ATOM 730 N N . ALA A 1 92 ? 5.272 1.198 5.874 1.00 93.69 92 ALA A N 1
ATOM 731 C CA . ALA A 1 92 ? 4.898 2.089 6.961 1.00 93.69 92 ALA A CA 1
ATOM 732 C C . ALA A 1 92 ? 5.915 1.961 8.117 1.00 93.69 92 ALA A C 1
ATOM 734 O O . ALA A 1 92 ? 6.347 0.842 8.408 1.00 93.69 92 ALA A O 1
ATOM 735 N N . PRO A 1 93 ? 6.265 3.050 8.826 1.00 93.00 93 PRO A N 1
ATOM 736 C CA . PRO A 1 93 ? 7.185 2.992 9.968 1.00 93.00 93 PRO A CA 1
ATOM 737 C C . PRO A 1 93 ? 6.734 2.022 11.070 1.00 93.00 93 PRO A C 1
ATOM 739 O O . PRO A 1 93 ? 7.554 1.438 11.770 1.00 93.00 93 PRO A O 1
ATOM 742 N N . GLU A 1 94 ? 5.423 1.823 11.214 1.00 89.56 94 GLU A N 1
ATOM 743 C CA . GLU A 1 94 ? 4.819 0.919 12.194 1.00 89.56 94 GLU A CA 1
ATOM 744 C C . GLU A 1 94 ? 4.667 -0.533 11.700 1.00 89.56 94 GLU A C 1
ATOM 746 O O . GLU A 1 94 ? 4.099 -1.362 12.413 1.00 89.56 94 GLU A O 1
ATOM 751 N N . HIS A 1 95 ? 5.124 -0.851 10.484 1.00 90.25 95 HIS A N 1
ATOM 752 C CA . HIS A 1 95 ? 4.954 -2.171 9.882 1.00 90.25 95 HIS A CA 1
ATOM 753 C C . HIS A 1 95 ? 5.775 -3.240 10.624 1.00 90.25 95 HIS A C 1
ATOM 755 O O . HIS A 1 95 ? 6.949 -3.046 10.934 1.00 90.25 95 HIS A O 1
ATOM 761 N N . GLU A 1 96 ? 5.175 -4.406 10.878 1.00 87.75 96 GLU A N 1
ATOM 762 C CA . GLU A 1 96 ? 5.758 -5.455 11.732 1.00 87.75 96 GLU A CA 1
ATOM 763 C C . GLU A 1 96 ? 7.112 -5.961 11.208 1.00 87.75 96 GLU A C 1
ATOM 765 O O . GLU A 1 96 ? 8.049 -6.151 11.983 1.00 87.75 96 GLU A O 1
ATOM 770 N N . LEU A 1 97 ? 7.247 -6.077 9.882 1.00 89.44 97 LEU A N 1
ATOM 771 C CA . LEU A 1 97 ? 8.494 -6.493 9.229 1.00 89.44 97 LEU A CA 1
ATOM 772 C C . LEU A 1 97 ? 9.661 -5.509 9.383 1.00 89.44 97 LEU A C 1
ATOM 774 O O . LEU A 1 97 ? 10.795 -5.928 9.182 1.00 89.44 97 LEU A O 1
ATOM 778 N N . VAL A 1 98 ? 9.442 -4.241 9.756 1.00 91.06 98 VAL A N 1
ATOM 779 C CA . VAL A 1 98 ? 10.543 -3.261 9.865 1.00 91.06 98 VAL A CA 1
ATOM 780 C C . VAL A 1 98 ? 11.611 -3.760 10.833 1.00 91.06 98 VAL A C 1
ATOM 782 O O . VAL A 1 98 ? 12.786 -3.769 10.495 1.00 91.06 98 VAL A O 1
ATOM 785 N N . LYS A 1 99 ? 11.208 -4.303 11.986 1.00 87.44 99 LYS A N 1
ATOM 786 C CA . LYS A 1 99 ? 12.140 -4.849 12.987 1.00 87.44 99 LYS A CA 1
ATOM 787 C C . LYS A 1 99 ? 12.988 -6.011 12.467 1.00 87.44 99 LYS A C 1
ATOM 789 O O . LYS A 1 99 ? 14.085 -6.224 12.961 1.00 87.44 99 LYS A O 1
ATOM 794 N N . HIS A 1 100 ? 12.462 -6.765 11.508 1.00 85.94 100 HIS A N 1
ATOM 795 C CA . HIS A 1 100 ? 13.124 -7.934 10.933 1.00 85.94 100 HIS A CA 1
ATOM 796 C C . HIS A 1 100 ? 13.982 -7.583 9.713 1.00 85.94 100 HIS A C 1
ATOM 798 O O . HIS A 1 100 ? 14.889 -8.332 9.368 1.00 85.94 100 HIS A O 1
ATOM 804 N N . LEU A 1 101 ? 13.694 -6.455 9.059 1.00 89.81 101 LEU A N 1
ATOM 805 C CA . LEU A 1 101 ? 14.375 -5.995 7.848 1.00 89.81 101 LEU A CA 1
ATOM 806 C C . LEU A 1 101 ? 15.443 -4.936 8.124 1.00 89.81 101 LEU A C 1
ATOM 808 O O . LEU A 1 101 ? 16.180 -4.564 7.209 1.00 89.81 101 LEU A O 1
ATOM 812 N N . THR A 1 102 ? 15.520 -4.423 9.347 1.00 91.69 102 THR A N 1
ATOM 813 C CA . THR A 1 102 ? 16.542 -3.457 9.734 1.00 91.69 102 THR A CA 1
ATOM 814 C C . THR A 1 102 ? 17.861 -4.162 10.014 1.00 91.69 102 THR A C 1
ATOM 816 O O . THR A 1 102 ? 17.976 -4.982 10.922 1.00 91.69 102 THR A O 1
ATOM 819 N N . THR A 1 103 ? 18.878 -3.835 9.222 1.00 90.62 103 THR A N 1
ATOM 820 C CA . THR A 1 103 ? 20.254 -4.271 9.483 1.00 90.62 103 THR A CA 1
ATOM 821 C C . THR A 1 103 ? 20.855 -3.509 10.671 1.00 90.62 103 THR A C 1
ATOM 823 O O . THR A 1 103 ? 20.470 -2.360 10.902 1.00 90.62 103 THR A O 1
ATOM 826 N N . PRO A 1 104 ? 21.839 -4.084 11.391 1.00 90.62 104 PRO A N 1
ATOM 827 C CA . PRO A 1 104 ? 22.497 -3.421 12.517 1.00 90.62 104 PRO A CA 1
ATOM 828 C C . PRO A 1 104 ? 23.027 -2.020 12.189 1.00 90.62 104 PRO A C 1
ATOM 830 O O . PRO A 1 104 ? 22.850 -1.101 12.985 1.00 90.62 104 PRO A O 1
ATOM 833 N N . ASP A 1 105 ? 23.599 -1.839 10.995 1.00 93.25 105 ASP A N 1
ATOM 834 C CA . ASP A 1 105 ? 24.159 -0.557 10.549 1.00 93.25 105 ASP A CA 1
ATOM 835 C C . ASP A 1 105 ? 23.088 0.528 10.363 1.00 93.25 105 ASP A C 1
ATOM 837 O O . ASP A 1 105 ? 23.383 1.712 10.486 1.00 93.25 105 ASP A O 1
ATOM 841 N N . GLN A 1 106 ? 21.842 0.132 10.086 1.00 95.38 106 GLN A N 1
ATOM 842 C CA . GLN A 1 106 ? 20.714 1.043 9.866 1.00 95.38 106 GLN A CA 1
ATOM 843 C C . GLN A 1 106 ? 19.836 1.220 11.113 1.00 95.38 106 GLN A C 1
ATOM 845 O O . GLN A 1 106 ? 18.899 2.015 11.097 1.00 95.38 106 GLN A O 1
ATOM 850 N N . GLN A 1 107 ? 20.121 0.505 12.208 1.00 92.94 107 GLN A N 1
ATOM 851 C CA . GLN A 1 107 ? 19.257 0.469 13.392 1.00 92.94 107 GLN A CA 1
ATOM 852 C C . GLN A 1 107 ? 19.020 1.859 13.993 1.00 92.94 107 GLN A C 1
ATOM 854 O O . GLN A 1 107 ? 17.879 2.225 14.267 1.00 92.94 107 GLN A O 1
ATOM 859 N N . ALA A 1 108 ? 20.082 2.655 14.147 1.00 96.25 108 ALA A N 1
ATOM 860 C CA . ALA A 1 108 ? 19.988 3.992 14.730 1.00 96.25 108 ALA A CA 1
ATOM 861 C C . ALA A 1 108 ? 19.125 4.946 13.883 1.00 96.25 108 ALA A C 1
ATOM 863 O O . ALA A 1 108 ? 18.290 5.668 14.431 1.00 96.25 108 ALA A O 1
ATOM 864 N N . ASP A 1 109 ? 19.294 4.917 12.559 1.00 95.44 109 ASP A N 1
ATOM 865 C CA . ASP A 1 109 ? 18.554 5.779 11.632 1.00 95.44 109 ASP A CA 1
ATOM 866 C C . ASP A 1 109 ? 17.075 5.378 11.560 1.00 95.44 109 ASP A C 1
ATOM 868 O O . ASP A 1 109 ? 16.191 6.239 11.564 1.00 95.44 109 ASP A O 1
ATOM 872 N N . ILE A 1 110 ? 16.790 4.072 11.565 1.00 95.88 110 ILE A N 1
ATOM 873 C CA . ILE A 1 110 ? 15.424 3.544 11.587 1.00 95.88 110 ILE A CA 1
ATOM 874 C C . ILE A 1 110 ? 14.709 3.911 12.890 1.00 95.88 110 ILE A C 1
ATOM 876 O O . ILE A 1 110 ? 13.583 4.408 12.837 1.00 95.88 110 ILE A O 1
ATOM 880 N N . ASP A 1 111 ? 15.342 3.722 14.050 1.00 94.88 111 ASP A N 1
ATOM 881 C CA . ASP A 1 111 ? 14.731 4.055 15.342 1.00 94.88 111 ASP A CA 1
ATOM 882 C C . ASP A 1 111 ? 14.449 5.559 15.456 1.00 94.88 111 ASP A C 1
ATOM 884 O O . ASP A 1 111 ? 13.347 5.964 15.843 1.00 94.88 111 ASP A O 1
ATOM 888 N N . ALA A 1 112 ? 15.403 6.397 15.033 1.00 95.00 112 ALA A N 1
ATOM 889 C CA . ALA A 1 112 ? 15.227 7.844 14.994 1.00 95.00 112 ALA A CA 1
ATOM 890 C C . ALA A 1 112 ? 14.062 8.257 14.079 1.00 95.00 112 ALA A C 1
ATOM 892 O O . ALA A 1 112 ? 13.257 9.121 14.447 1.00 95.00 112 ALA A O 1
ATOM 893 N N . TYR A 1 113 ? 13.938 7.623 12.908 1.00 94.69 113 TYR A N 1
ATOM 894 C CA . TYR A 1 113 ? 12.853 7.898 11.972 1.00 94.69 113 TYR A CA 1
ATOM 895 C C . TYR A 1 113 ? 11.493 7.451 12.519 1.00 94.69 113 TYR A C 1
ATOM 897 O O . TYR A 1 113 ? 10.529 8.214 12.473 1.00 94.69 113 TYR A O 1
ATOM 905 N N . ILE A 1 114 ? 11.407 6.255 13.107 1.00 92.56 114 ILE A N 1
ATOM 906 C CA . ILE A 1 114 ? 10.184 5.745 13.740 1.00 92.56 114 ILE A CA 1
ATOM 907 C C . ILE A 1 114 ? 9.722 6.685 14.864 1.00 92.56 114 ILE A C 1
ATOM 909 O O . ILE A 1 114 ? 8.530 6.980 14.982 1.00 92.56 114 ILE A O 1
ATOM 913 N N . ASP A 1 115 ? 10.638 7.198 15.684 1.00 91.31 115 ASP A N 1
ATOM 914 C CA . ASP A 1 115 ? 10.295 8.129 16.762 1.00 91.31 115 ASP A CA 1
ATOM 915 C C . ASP A 1 115 ? 9.886 9.519 16.258 1.00 91.31 115 ASP A C 1
ATOM 917 O O . ASP A 1 115 ? 9.097 10.207 16.913 1.00 91.31 115 ASP A O 1
ATOM 921 N N . GLN A 1 116 ? 10.374 9.941 15.090 1.00 89.31 116 GLN A N 1
ATOM 922 C CA . GLN A 1 116 ? 9.864 11.126 14.405 1.00 89.31 116 GLN A CA 1
ATOM 923 C C . GLN A 1 116 ? 8.454 10.886 13.849 1.00 89.31 116 GLN A C 1
ATOM 925 O O . GLN A 1 116 ? 7.574 11.725 14.056 1.00 89.31 116 GLN A O 1
ATOM 930 N N . ALA A 1 117 ? 8.230 9.742 13.200 1.00 87.44 117 ALA A N 1
ATOM 931 C CA . ALA A 1 117 ? 6.957 9.356 12.597 1.00 87.44 117 ALA A CA 1
ATOM 932 C C . ALA A 1 117 ? 5.823 9.305 13.633 1.00 87.44 117 ALA A C 1
ATOM 934 O O . ALA A 1 117 ? 4.756 9.879 13.416 1.00 87.44 117 ALA A O 1
ATOM 935 N N . LYS A 1 118 ? 6.084 8.722 14.814 1.00 85.88 118 LYS A N 1
ATOM 936 C CA . LYS A 1 118 ? 5.126 8.635 15.937 1.00 85.88 118 LYS A CA 1
ATOM 937 C C . LYS A 1 118 ? 4.622 9.991 16.441 1.00 85.88 118 LYS A C 1
ATOM 939 O O . LYS A 1 118 ? 3.575 10.047 17.082 1.00 85.88 118 LYS A O 1
ATOM 944 N N . LYS A 1 119 ? 5.366 11.079 16.206 1.00 85.94 119 LYS A N 1
ATOM 945 C CA . LYS A 1 119 ? 4.978 12.438 16.630 1.00 85.94 119 LYS A CA 1
ATOM 946 C C . LYS A 1 119 ? 3.962 13.079 15.686 1.00 85.94 119 LYS A C 1
ATOM 948 O O . LYS A 1 119 ? 3.392 14.109 16.037 1.00 85.94 119 LYS A O 1
ATOM 953 N N . LYS A 1 120 ? 3.749 12.505 14.500 1.00 82.06 120 LYS A N 1
ATOM 954 C CA . LYS A 1 120 ? 2.778 12.975 13.512 1.00 82.06 120 LYS A CA 1
ATOM 955 C C . LYS A 1 120 ? 1.535 12.093 13.552 1.00 82.06 120 LYS A C 1
ATOM 957 O O . LYS A 1 120 ? 1.635 10.872 13.644 1.00 82.06 120 LYS A O 1
ATOM 962 N N . SER A 1 121 ? 0.352 12.690 13.431 1.00 79.12 121 SER A N 1
ATOM 963 C CA . SER A 1 121 ? -0.858 11.899 13.202 1.00 79.12 121 SER A CA 1
ATOM 964 C C . SER A 1 121 ? -0.921 11.402 11.752 1.00 79.12 121 SER A C 1
ATOM 966 O O . SER A 1 121 ? -0.310 11.980 10.854 1.00 79.12 121 SER A O 1
ATOM 968 N N . GLU A 1 122 ? -1.707 10.355 11.486 1.00 73.06 122 GLU A N 1
ATOM 969 C CA . GLU A 1 122 ? -1.995 9.898 10.113 1.00 73.06 122 GLU A CA 1
ATOM 970 C C . GLU A 1 122 ? -2.549 11.037 9.231 1.00 73.06 122 GLU A C 1
ATOM 972 O O . GLU A 1 122 ? -2.181 11.153 8.065 1.00 73.06 122 GLU A O 1
ATOM 977 N N . LEU A 1 123 ? -3.362 11.931 9.809 1.00 73.75 123 LEU A N 1
ATOM 978 C CA . LEU A 1 123 ? -3.886 13.128 9.142 1.00 73.75 123 LEU A CA 1
ATOM 979 C C . LEU A 1 123 ? -2.773 14.111 8.760 1.00 73.75 123 LEU A C 1
ATOM 981 O O . LEU A 1 123 ? -2.762 14.606 7.634 1.00 73.75 123 LEU A O 1
ATOM 985 N N . ASP A 1 124 ? -1.814 14.344 9.657 1.00 79.31 124 ASP A N 1
ATOM 986 C CA . ASP A 1 124 ? -0.660 15.209 9.381 1.00 79.31 124 ASP A CA 1
ATOM 987 C C . ASP A 1 124 ? 0.225 14.605 8.287 1.00 79.31 124 ASP A C 1
ATOM 989 O O . ASP A 1 124 ? 0.663 15.313 7.383 1.00 79.31 124 ASP A O 1
ATOM 993 N N . ARG A 1 125 ? 0.430 13.281 8.320 1.00 79.56 125 ARG A N 1
ATOM 994 C CA . ARG A 1 125 ? 1.186 12.530 7.302 1.00 79.56 125 ARG A CA 1
ATOM 995 C C . ARG A 1 125 ? 0.521 12.604 5.925 1.00 79.56 125 ARG A C 1
ATOM 997 O O . ARG A 1 125 ? 1.210 12.700 4.915 1.00 79.56 125 ARG A O 1
ATOM 1004 N N . MET A 1 126 ? -0.812 12.600 5.872 1.00 73.00 126 MET A N 1
ATOM 1005 C CA . MET A 1 126 ? -1.566 12.788 4.628 1.00 73.00 126 MET A CA 1
ATOM 1006 C C . MET A 1 126 ? -1.552 14.239 4.129 1.00 73.00 126 MET A C 1
ATOM 1008 O O . MET A 1 126 ? -1.604 14.459 2.920 1.00 73.00 126 MET A O 1
ATOM 1012 N N . ALA A 1 127 ? -1.508 15.223 5.032 1.00 73.06 127 ALA A N 1
ATOM 1013 C CA . ALA A 1 127 ? -1.484 16.643 4.683 1.00 73.06 127 ALA A CA 1
ATOM 1014 C C . ALA A 1 127 ? -0.093 17.113 4.215 1.00 73.06 127 ALA A C 1
ATOM 1016 O O . ALA A 1 127 ? 0.011 17.933 3.296 1.00 73.06 127 ALA A O 1
ATOM 1017 N N . ASP A 1 128 ? 0.976 16.567 4.801 1.00 69.94 128 ASP A N 1
ATOM 1018 C CA . ASP A 1 128 ? 2.378 16.876 4.493 1.00 69.94 128 ASP A CA 1
ATOM 1019 C C . ASP A 1 128 ? 2.857 16.161 3.217 1.00 69.94 128 ASP A C 1
ATOM 1021 O O . ASP A 1 128 ? 3.764 15.337 3.205 1.00 69.94 128 ASP A O 1
ATOM 1025 N N . THR A 1 129 ? 2.217 16.481 2.093 1.00 63.53 129 THR A N 1
ATOM 1026 C CA . THR A 1 129 ? 2.508 15.858 0.791 1.00 63.53 129 THR A CA 1
ATOM 1027 C C . THR A 1 129 ? 3.781 16.380 0.126 1.00 63.53 129 THR A C 1
ATOM 1029 O O . THR A 1 129 ? 4.144 15.881 -0.943 1.00 63.53 129 THR A O 1
ATOM 1032 N N . LYS A 1 130 ? 4.432 17.410 0.686 1.00 67.31 130 LYS A N 1
ATOM 1033 C CA . LYS A 1 130 ? 5.583 18.098 0.073 1.00 67.31 130 LYS A CA 1
ATOM 1034 C C . LYS A 1 130 ? 6.918 17.711 0.694 1.00 67.31 130 LYS A C 1
ATOM 1036 O O . LYS A 1 130 ? 7.914 17.716 -0.026 1.00 67.31 130 LYS A O 1
ATOM 1041 N N . THR A 1 131 ? 6.945 17.380 1.981 1.00 78.94 131 THR A N 1
ATOM 1042 C CA . THR A 1 131 ? 8.180 16.985 2.654 1.00 78.94 131 THR A CA 1
ATOM 1043 C C . THR A 1 131 ? 8.470 15.524 2.346 1.00 78.94 131 THR A C 1
ATOM 1045 O O . THR A 1 131 ? 7.744 14.631 2.772 1.00 78.94 131 THR A O 1
ATOM 1048 N N . VAL A 1 132 ? 9.528 15.273 1.578 1.00 85.88 132 VAL A N 1
ATOM 1049 C CA . VAL A 1 132 ? 10.010 13.914 1.325 1.00 85.88 132 VAL A CA 1
ATOM 1050 C C . VAL A 1 132 ? 10.911 13.506 2.485 1.00 85.88 132 VAL A C 1
ATOM 1052 O O . VAL A 1 132 ? 11.855 14.220 2.814 1.00 85.88 132 VAL A O 1
ATOM 1055 N N . SER A 1 133 ? 10.607 12.376 3.116 1.00 91.69 133 SER A N 1
ATOM 1056 C CA . SER A 1 133 ? 11.434 11.772 4.157 1.00 91.69 133 SER A CA 1
ATOM 1057 C C . SER A 1 133 ? 11.300 10.250 4.110 1.00 91.69 133 SER A C 1
ATOM 1059 O O . SER A 1 133 ? 10.316 9.725 3.586 1.00 91.69 133 SER A O 1
ATOM 1061 N N . GLY A 1 134 ? 12.288 9.550 4.655 1.00 94.75 134 GLY A N 1
ATOM 1062 C CA . GLY A 1 134 ? 12.350 8.096 4.700 1.00 94.75 134 GLY A CA 1
ATOM 1063 C C . GLY A 1 134 ? 13.700 7.621 5.226 1.00 94.75 134 GLY A C 1
ATOM 1064 O O . GLY A 1 134 ? 14.638 8.415 5.312 1.00 94.75 134 GLY A O 1
ATOM 1065 N N . ALA A 1 135 ? 13.790 6.340 5.569 1.00 97.19 135 ALA A N 1
ATOM 1066 C CA . ALA A 1 135 ? 15.024 5.700 6.024 1.00 97.19 135 ALA A CA 1
ATOM 1067 C C . ALA A 1 135 ? 15.197 4.325 5.363 1.00 97.19 135 ALA A C 1
ATOM 1069 O O . ALA A 1 135 ? 14.226 3.583 5.193 1.00 97.19 135 ALA A O 1
ATOM 1070 N N . PHE A 1 136 ? 16.424 4.007 4.950 1.00 97.62 136 PHE A N 1
ATOM 1071 C CA . PHE A 1 136 ? 16.766 2.738 4.309 1.00 97.62 136 PHE A CA 1
ATOM 1072 C C . PHE A 1 136 ? 16.943 1.656 5.372 1.00 97.62 136 PHE A C 1
ATOM 1074 O O . PHE A 1 136 ? 17.641 1.872 6.356 1.00 97.62 136 PHE A O 1
ATOM 1081 N N . THR A 1 137 ? 16.343 0.478 5.194 1.00 95.12 137 THR A N 1
ATOM 1082 C CA . THR A 1 137 ? 16.433 -0.574 6.222 1.00 95.12 137 THR A CA 1
ATOM 1083 C C . THR A 1 137 ? 17.741 -1.367 6.145 1.00 95.12 137 THR A C 1
ATOM 1085 O O . THR A 1 137 ? 18.088 -2.087 7.079 1.00 95.12 137 THR A O 1
ATOM 1088 N N . GLY A 1 138 ? 18.485 -1.265 5.039 1.00 93.62 138 GLY A N 1
ATOM 1089 C CA . GLY A 1 138 ? 19.649 -2.118 4.772 1.00 93.62 138 GLY A CA 1
ATOM 1090 C C . GLY A 1 138 ? 19.294 -3.439 4.089 1.00 93.62 138 GLY A C 1
ATOM 1091 O O . GLY A 1 138 ? 20.189 -4.154 3.647 1.00 93.62 138 GLY A O 1
ATOM 1092 N N . SER A 1 139 ? 18.001 -3.750 3.974 1.00 93.88 139 SER A N 1
ATOM 1093 C CA . SER A 1 139 ? 17.515 -4.969 3.332 1.00 93.88 139 SER A CA 1
ATOM 1094 C C . SER A 1 139 ? 17.032 -4.717 1.913 1.00 93.88 139 SER A C 1
ATOM 1096 O O . SER A 1 139 ? 16.659 -3.604 1.527 1.00 93.88 139 SER A O 1
ATOM 1098 N N . TYR A 1 140 ? 17.001 -5.801 1.150 1.00 95.44 140 TYR A N 1
ATOM 1099 C CA . TYR A 1 140 ? 16.523 -5.834 -0.219 1.00 95.44 140 TYR A CA 1
ATOM 1100 C C . TYR A 1 140 ? 15.435 -6.892 -0.354 1.00 95.44 140 TYR A C 1
ATOM 1102 O O . TYR A 1 140 ? 15.404 -7.876 0.385 1.00 95.44 140 TYR A O 1
ATOM 1110 N N . VAL A 1 141 ? 14.554 -6.693 -1.322 1.00 95.75 141 VAL A N 1
ATOM 1111 C CA . VAL A 1 141 ? 13.666 -7.731 -1.836 1.00 95.75 141 VAL A CA 1
ATOM 1112 C C . VAL A 1 141 ? 13.990 -8.025 -3.291 1.00 95.75 141 VAL A C 1
ATOM 1114 O O . VAL A 1 141 ? 14.658 -7.238 -3.962 1.00 95.75 141 VAL A O 1
ATOM 1117 N N . LEU A 1 142 ? 13.500 -9.150 -3.788 1.00 95.75 142 LEU A N 1
ATOM 1118 C CA . LEU A 1 142 ? 13.616 -9.533 -5.184 1.00 95.75 142 LEU A CA 1
ATOM 1119 C C . LEU A 1 142 ? 12.313 -9.228 -5.912 1.00 95.75 142 LEU A C 1
ATOM 1121 O O . LEU A 1 142 ? 11.223 -9.563 -5.443 1.00 95.75 142 LEU A O 1
ATOM 1125 N N . ASN A 1 143 ? 12.423 -8.603 -7.079 1.00 96.44 143 ASN A N 1
ATOM 1126 C CA . ASN A 1 143 ? 11.290 -8.461 -7.978 1.00 96.44 143 ASN A CA 1
ATOM 1127 C C . ASN A 1 143 ? 10.832 -9.857 -8.439 1.00 96.44 143 ASN A C 1
ATOM 1129 O O . ASN A 1 143 ? 11.640 -10.596 -9.007 1.00 96.44 143 ASN A O 1
ATOM 1133 N N . PRO A 1 144 ? 9.554 -10.231 -8.265 1.00 96.12 144 PRO A N 1
ATOM 1134 C CA . PRO A 1 144 ? 9.096 -11.574 -8.613 1.00 96.12 144 PRO A CA 1
ATOM 1135 C C . PRO A 1 144 ? 9.130 -11.872 -10.121 1.00 96.12 144 PRO A C 1
ATOM 1137 O O . PRO A 1 144 ? 9.030 -13.033 -10.512 1.00 96.12 144 PRO A O 1
ATOM 1140 N N . LEU A 1 145 ? 9.243 -10.855 -10.985 1.00 96.75 145 LEU A N 1
ATOM 1141 C CA . LEU A 1 145 ? 9.201 -11.034 -12.440 1.00 96.75 145 LEU A CA 1
ATOM 1142 C C . LEU A 1 145 ? 10.581 -11.171 -13.092 1.00 96.75 145 LEU A C 1
ATOM 1144 O O . LEU A 1 145 ? 10.704 -11.907 -14.073 1.00 96.75 145 LEU A O 1
ATOM 1148 N N . ASP A 1 146 ? 11.596 -10.473 -12.581 1.00 95.19 146 ASP A N 1
ATOM 1149 C CA . ASP A 1 146 ? 12.949 -10.448 -13.160 1.00 95.19 146 ASP A CA 1
ATOM 1150 C C . ASP A 1 146 ? 14.081 -10.738 -12.158 1.00 95.19 146 ASP A C 1
ATOM 1152 O O . ASP A 1 146 ? 15.230 -10.889 -12.569 1.00 95.19 146 ASP A O 1
ATOM 1156 N N . GLY A 1 147 ? 13.774 -10.864 -10.864 1.00 94.75 147 GLY A N 1
ATOM 1157 C CA . GLY A 1 147 ? 14.750 -11.133 -9.809 1.00 94.75 147 GLY A CA 1
ATOM 1158 C C . GLY A 1 147 ? 15.642 -9.944 -9.443 1.00 94.75 147 GLY A C 1
ATOM 1159 O O . GLY A 1 147 ? 16.590 -10.123 -8.679 1.00 94.75 147 GLY A O 1
ATOM 1160 N N . ASN A 1 148 ? 15.375 -8.739 -9.958 1.00 94.62 148 ASN A N 1
ATOM 1161 C CA . ASN A 1 148 ? 16.156 -7.554 -9.617 1.00 94.62 148 ASN A CA 1
ATOM 1162 C C . ASN A 1 148 ? 16.067 -7.245 -8.118 1.00 94.62 148 ASN A C 1
ATOM 1164 O O . ASN A 1 148 ? 14.992 -7.313 -7.517 1.00 94.62 148 ASN A O 1
ATOM 1168 N N . LYS A 1 149 ? 17.205 -6.867 -7.525 1.00 95.56 149 LYS A N 1
ATOM 1169 C CA . LYS A 1 149 ? 17.280 -6.444 -6.124 1.00 95.56 149 LYS A CA 1
ATOM 1170 C C . LYS A 1 149 ? 16.697 -5.049 -5.963 1.00 95.56 149 LYS A C 1
ATOM 1172 O O . LYS A 1 149 ? 17.125 -4.109 -6.631 1.00 95.56 149 LYS A O 1
ATOM 1177 N N . ILE A 1 150 ? 15.767 -4.916 -5.031 1.00 97.50 150 ILE A N 1
ATOM 1178 C CA . ILE A 1 150 ? 15.015 -3.696 -4.772 1.00 97.50 150 ILE A CA 1
ATOM 1179 C C . ILE A 1 150 ? 15.218 -3.308 -3.301 1.00 97.50 150 ILE A C 1
ATOM 1181 O O . ILE A 1 150 ? 14.870 -4.098 -2.424 1.00 97.50 150 ILE A O 1
ATOM 1185 N N . PRO A 1 151 ? 15.778 -2.125 -2.993 1.00 97.69 151 PRO A N 1
ATOM 1186 C CA . PRO A 1 151 ? 15.988 -1.692 -1.615 1.00 97.69 151 PRO A CA 1
ATOM 1187 C C . PRO A 1 151 ? 14.659 -1.460 -0.888 1.00 97.69 151 PRO A C 1
ATOM 1189 O O . PRO A 1 151 ? 13.708 -0.919 -1.463 1.00 97.69 151 PRO A O 1
ATOM 1192 N N . VAL A 1 152 ? 14.622 -1.820 0.395 1.00 97.12 152 VAL A N 1
ATOM 1193 C CA . VAL A 1 152 ? 13.474 -1.586 1.277 1.00 97.12 152 VAL A CA 1
ATOM 1194 C C . VAL A 1 152 ? 13.695 -0.333 2.117 1.00 97.12 152 VAL A C 1
ATOM 1196 O O . VAL A 1 152 ? 14.730 -0.159 2.758 1.00 97.12 152 VAL A O 1
ATOM 1199 N N . TRP A 1 153 ? 12.697 0.539 2.125 1.00 98.00 153 TRP A N 1
ATOM 1200 C CA . TRP A 1 153 ? 12.675 1.792 2.869 1.00 98.00 153 TRP A CA 1
ATOM 1201 C C . TRP A 1 153 ? 11.472 1.838 3.807 1.00 98.00 153 TRP A C 1
ATOM 1203 O O . TRP A 1 153 ? 10.484 1.132 3.611 1.00 98.00 153 TRP A O 1
ATOM 1213 N N . ILE A 1 154 ? 11.522 2.722 4.797 1.00 96.44 154 ILE A N 1
ATOM 1214 C CA . ILE A 1 154 ? 10.342 3.167 5.542 1.00 96.44 154 ILE A CA 1
ATOM 1215 C C . ILE A 1 154 ? 10.041 4.624 5.209 1.00 96.44 154 ILE A C 1
ATOM 1217 O O . ILE A 1 154 ? 10.971 5.412 5.034 1.00 96.44 154 ILE A O 1
ATOM 1221 N N . ALA A 1 155 ? 8.760 4.988 5.109 1.00 93.62 155 ALA A N 1
ATOM 1222 C CA . ALA A 1 155 ? 8.365 6.384 4.925 1.00 93.62 155 ALA A CA 1
ATOM 1223 C C . ALA A 1 155 ? 6.966 6.704 5.466 1.00 93.62 155 ALA A C 1
ATOM 1225 O O . ALA A 1 155 ? 6.021 5.923 5.334 1.00 93.62 155 ALA A O 1
ATOM 1226 N N . ASP A 1 156 ? 6.808 7.925 5.973 1.00 87.69 156 ASP A N 1
ATOM 1227 C CA . ASP A 1 156 ? 5.568 8.426 6.570 1.00 87.69 156 ASP A CA 1
ATOM 1228 C C . ASP A 1 156 ? 4.377 8.470 5.601 1.00 87.69 156 ASP A C 1
ATOM 1230 O O . ASP A 1 156 ? 3.227 8.404 6.031 1.00 87.69 156 ASP A O 1
ATOM 1234 N N . TYR A 1 157 ? 4.588 8.548 4.290 1.00 85.81 157 TYR A N 1
ATOM 1235 C CA . TYR A 1 157 ? 3.456 8.585 3.360 1.00 85.81 157 TYR A CA 1
ATOM 1236 C C . TYR A 1 157 ? 2.770 7.215 3.183 1.00 85.81 157 TYR A C 1
ATOM 1238 O O . TYR A 1 157 ? 1.683 7.150 2.600 1.00 85.81 157 TYR A O 1
ATOM 1246 N N . VAL A 1 158 ? 3.385 6.124 3.660 1.00 87.25 158 VAL A N 1
ATOM 1247 C CA . VAL A 1 158 ? 2.819 4.768 3.625 1.00 87.25 158 VAL A CA 1
ATOM 1248 C C . VAL A 1 158 ? 2.104 4.482 4.936 1.00 87.25 158 VAL A C 1
ATOM 1250 O O . VAL A 1 158 ? 2.701 4.537 6.004 1.00 87.25 158 VAL A O 1
ATOM 1253 N N . LEU A 1 159 ? 0.812 4.167 4.868 1.00 82.44 159 LEU A N 1
ATOM 1254 C CA . LEU A 1 159 ? -0.038 4.015 6.049 1.00 82.44 159 LEU A CA 1
ATOM 1255 C C . LEU A 1 159 ? -0.249 2.535 6.375 1.00 82.44 159 LEU A C 1
ATOM 1257 O O . LEU A 1 159 ? -0.783 1.800 5.547 1.00 82.44 159 LEU A O 1
ATOM 1261 N N . ALA A 1 160 ? 0.087 2.111 7.598 1.00 79.94 160 ALA A N 1
ATOM 1262 C CA . ALA A 1 160 ? -0.048 0.715 8.033 1.00 79.94 160 ALA A CA 1
ATOM 1263 C C . ALA A 1 160 ? -1.491 0.181 7.914 1.00 79.94 160 ALA A C 1
ATOM 1265 O O . ALA A 1 160 ? -1.709 -0.979 7.583 1.00 79.94 160 ALA A O 1
ATOM 1266 N N . GLY A 1 161 ? -2.490 1.044 8.135 1.00 71.62 161 GLY A N 1
ATOM 1267 C CA . GLY A 1 161 ? -3.913 0.703 8.040 1.00 71.62 161 GLY A CA 1
ATOM 1268 C C . GLY A 1 161 ? -4.509 0.767 6.628 1.00 71.62 161 GLY A C 1
ATOM 1269 O O . GLY A 1 161 ? -5.736 0.778 6.497 1.00 71.62 161 GLY A O 1
ATOM 1270 N N . TYR A 1 162 ? -3.694 0.902 5.578 1.00 72.19 162 TYR A N 1
ATOM 1271 C CA . TYR A 1 162 ? -4.153 0.934 4.188 1.00 72.19 162 TYR A CA 1
ATOM 1272 C C . TYR A 1 162 ? -3.426 -0.108 3.332 1.00 72.19 162 TYR A C 1
ATOM 1274 O O . TYR A 1 162 ? -2.198 -0.160 3.291 1.00 72.19 162 TYR A O 1
ATOM 1282 N N . GLY A 1 163 ? -4.196 -0.927 2.610 1.00 79.62 163 GLY A N 1
ATOM 1283 C CA . GLY A 1 163 ? -3.648 -2.024 1.816 1.00 79.62 163 GLY A CA 1
ATOM 1284 C C . GLY A 1 163 ? -2.957 -3.052 2.712 1.00 79.62 163 GLY A C 1
ATOM 1285 O O . GLY A 1 163 ? -3.598 -3.651 3.571 1.00 79.62 163 GLY A O 1
ATOM 1286 N N . THR A 1 164 ? -1.664 -3.259 2.492 1.00 86.38 164 THR A N 1
ATOM 1287 C CA . THR A 1 164 ? -0.803 -4.140 3.296 1.00 86.38 164 THR A CA 1
ATOM 1288 C C . THR A 1 164 ? 0.128 -3.369 4.233 1.00 86.38 164 THR A C 1
ATOM 1290 O O . THR A 1 164 ? 0.955 -3.978 4.895 1.00 86.38 164 THR A O 1
ATOM 1293 N N . GLY A 1 165 ? 0.042 -2.033 4.271 1.00 89.81 165 GLY A N 1
ATOM 1294 C CA . GLY A 1 165 ? 1.049 -1.206 4.941 1.00 89.81 165 GLY A CA 1
ATOM 1295 C C . GLY A 1 165 ? 2.395 -1.155 4.207 1.00 89.81 165 GLY A C 1
ATOM 1296 O O . GLY A 1 165 ? 3.381 -0.700 4.784 1.00 89.81 165 GLY A O 1
ATOM 1297 N N . ALA A 1 166 ? 2.427 -1.597 2.947 1.00 93.94 166 ALA A N 1
ATOM 1298 C CA . ALA A 1 166 ? 3.585 -1.593 2.066 1.00 93.94 166 ALA A CA 1
ATOM 1299 C C . ALA A 1 166 ? 3.180 -1.182 0.641 1.00 93.94 166 ALA A C 1
ATOM 1301 O O . ALA A 1 166 ? 2.084 -1.510 0.174 1.00 93.94 166 ALA A O 1
ATOM 1302 N N . VAL A 1 167 ? 4.067 -0.481 -0.064 1.00 94.94 167 VAL A N 1
ATOM 1303 C CA . VAL A 1 167 ? 3.882 -0.076 -1.466 1.00 94.94 167 VAL A CA 1
ATOM 1304 C C . VAL A 1 167 ? 5.149 -0.334 -2.276 1.00 94.94 167 VAL A C 1
ATOM 1306 O O . VAL A 1 167 ? 6.260 -0.238 -1.757 1.00 94.94 167 VAL A O 1
ATOM 1309 N N . MET A 1 168 ? 4.980 -0.646 -3.560 1.00 96.31 168 MET A N 1
ATOM 1310 C CA . MET A 1 168 ? 6.085 -0.688 -4.519 1.00 96.31 168 MET A CA 1
ATOM 1311 C C . MET A 1 168 ? 6.238 0.684 -5.178 1.00 96.31 168 MET A C 1
ATOM 1313 O O . MET A 1 168 ? 5.241 1.257 -5.614 1.00 96.31 168 MET A O 1
ATOM 1317 N N . GLY A 1 169 ? 7.465 1.195 -5.233 1.00 97.12 169 GLY A N 1
ATOM 1318 C CA . GLY A 1 169 ? 7.781 2.490 -5.820 1.00 97.12 169 GLY A CA 1
ATOM 1319 C C . GLY A 1 169 ? 8.110 2.370 -7.301 1.00 97.12 169 GLY A C 1
ATOM 1320 O O . GLY A 1 169 ? 9.062 1.671 -7.653 1.00 97.12 169 GLY A O 1
ATOM 1321 N N . VAL A 1 170 ? 7.358 3.067 -8.158 1.00 97.50 170 VAL A N 1
ATOM 1322 C CA . VAL A 1 170 ? 7.576 3.112 -9.617 1.00 97.50 170 VAL A CA 1
ATOM 1323 C C . VAL A 1 170 ? 7.752 4.567 -10.067 1.00 97.50 170 VAL A C 1
ATOM 1325 O O . VAL A 1 170 ? 6.806 5.208 -10.534 1.00 97.50 170 VAL A O 1
ATOM 1328 N N . PRO A 1 171 ? 8.973 5.119 -9.954 1.00 97.06 171 PRO A N 1
ATOM 1329 C CA . PRO A 1 171 ? 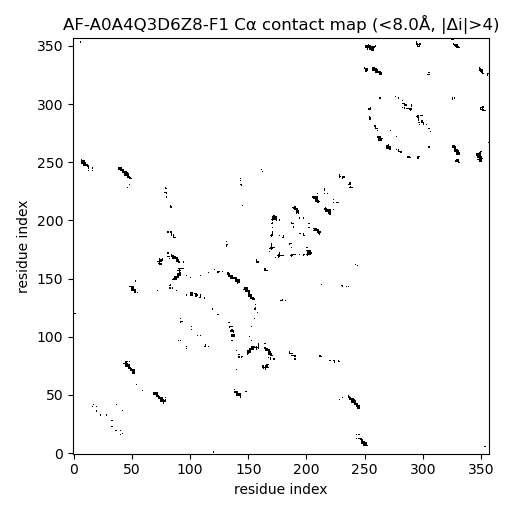9.214 6.556 -10.106 1.00 97.06 171 PRO A CA 1
ATOM 1330 C C . PRO A 1 171 ? 8.880 7.137 -11.476 1.00 97.06 171 PRO A C 1
ATOM 1332 O O . PRO A 1 171 ? 8.558 8.314 -11.579 1.00 97.06 171 PRO A O 1
ATOM 1335 N N . SER A 1 172 ? 8.952 6.341 -12.542 1.00 96.88 172 SER A N 1
ATOM 1336 C CA . SER A 1 172 ? 8.596 6.814 -13.882 1.00 96.88 172 SER A CA 1
ATOM 1337 C C . SER A 1 172 ? 7.097 7.043 -14.055 1.00 96.88 172 SER A C 1
ATOM 1339 O O . SER A 1 172 ? 6.718 7.823 -14.920 1.00 96.88 172 SER A O 1
ATOM 1341 N N . GLY A 1 173 ? 6.252 6.385 -13.251 1.00 93.88 173 GLY A N 1
ATOM 1342 C CA . GLY A 1 173 ? 4.794 6.387 -13.397 1.00 93.88 173 GLY A CA 1
ATOM 1343 C C . GLY A 1 173 ? 4.014 7.052 -12.260 1.00 93.88 173 GLY A C 1
ATOM 1344 O O . GLY A 1 173 ? 2.808 7.247 -12.404 1.00 93.88 173 GLY A O 1
ATOM 1345 N N . ASP A 1 174 ? 4.661 7.400 -11.145 1.00 94.31 174 ASP A N 1
ATOM 1346 C CA . ASP A 1 174 ? 4.018 8.008 -9.975 1.00 94.31 174 ASP A CA 1
ATOM 1347 C C . ASP A 1 174 ? 4.814 9.223 -9.464 1.00 94.31 174 ASP A C 1
ATOM 1349 O O . ASP A 1 174 ? 6.004 9.147 -9.165 1.00 94.31 174 ASP A O 1
ATOM 1353 N N . ALA A 1 175 ? 4.144 10.373 -9.344 1.00 92.94 175 ALA A N 1
ATOM 1354 C CA . ALA A 1 175 ? 4.772 11.644 -8.975 1.00 92.94 175 ALA A CA 1
ATOM 1355 C C . ALA A 1 175 ? 5.257 11.712 -7.515 1.00 92.94 175 ALA A C 1
ATOM 1357 O O . ALA A 1 175 ? 6.122 12.522 -7.170 1.00 92.94 175 ALA A O 1
ATOM 1358 N N . ARG A 1 176 ? 4.688 10.914 -6.610 1.00 92.19 176 ARG A N 1
ATOM 1359 C CA . ARG A 1 176 ? 5.178 10.798 -5.232 1.00 92.19 176 ARG A CA 1
ATOM 1360 C C . ARG A 1 176 ? 6.422 9.917 -5.204 1.00 92.19 176 ARG A C 1
ATOM 1362 O O . ARG A 1 176 ? 7.404 10.315 -4.580 1.00 92.19 176 ARG A O 1
ATOM 1369 N N . ASP A 1 177 ? 6.405 8.806 -5.932 1.00 95.19 177 ASP A N 1
ATOM 1370 C CA . ASP A 1 177 ? 7.554 7.903 -6.030 1.00 95.19 177 ASP A CA 1
ATOM 1371 C C . ASP A 1 177 ? 8.733 8.579 -6.741 1.00 95.19 177 ASP A C 1
ATOM 1373 O O . ASP A 1 177 ? 9.875 8.422 -6.322 1.00 95.19 177 ASP A O 1
ATOM 1377 N N . HIS A 1 178 ? 8.464 9.412 -7.751 1.00 96.00 178 HIS A N 1
ATOM 1378 C CA . HIS A 1 178 ? 9.461 10.239 -8.439 1.00 96.00 178 HIS A CA 1
ATOM 1379 C C . HIS A 1 178 ? 10.173 11.211 -7.508 1.00 96.00 178 HIS A C 1
ATOM 1381 O O . HIS A 1 178 ? 11.401 11.287 -7.501 1.00 96.00 178 HIS A O 1
ATOM 1387 N N . ARG A 1 179 ? 9.416 11.921 -6.665 1.00 94.69 179 ARG A N 1
ATOM 1388 C CA . ARG A 1 179 ? 9.988 12.842 -5.675 1.00 94.69 179 ARG A CA 1
ATOM 1389 C C . ARG A 1 179 ? 10.807 12.099 -4.627 1.00 94.69 179 ARG A C 1
ATOM 1391 O O . ARG A 1 179 ? 11.874 12.579 -4.253 1.00 94.69 179 ARG A O 1
ATOM 1398 N N . PHE A 1 180 ? 10.335 10.932 -4.189 1.00 95.56 180 PHE A N 1
ATOM 1399 C CA . PHE A 1 180 ? 11.077 10.066 -3.276 1.00 95.56 180 PHE A CA 1
ATOM 1400 C C . PHE A 1 180 ? 12.390 9.588 -3.905 1.00 95.56 180 PHE A C 1
ATOM 1402 O O . PHE A 1 180 ? 13.457 9.781 -3.325 1.00 95.56 180 PHE A O 1
ATOM 1409 N N . ALA A 1 181 ? 12.329 9.058 -5.128 1.00 96.75 181 ALA A N 1
ATOM 1410 C CA . ALA A 1 181 ? 13.499 8.600 -5.863 1.00 96.75 181 ALA A CA 1
ATOM 1411 C C . ALA A 1 181 ? 14.501 9.723 -6.118 1.00 96.75 181 ALA A C 1
ATOM 1413 O O . ALA A 1 181 ? 15.693 9.534 -5.917 1.00 96.75 181 ALA A O 1
ATOM 1414 N N . THR A 1 182 ? 14.021 10.905 -6.501 1.00 95.81 182 THR A N 1
ATOM 1415 C CA . THR A 1 182 ? 14.870 12.076 -6.740 1.00 95.81 182 THR A CA 1
ATOM 1416 C C . THR A 1 182 ? 15.569 12.524 -5.456 1.00 95.81 182 THR A C 1
ATOM 1418 O O . THR A 1 182 ? 16.760 12.821 -5.479 1.00 95.81 182 THR A O 1
ATOM 1421 N N . HIS A 1 183 ? 14.856 12.545 -4.325 1.00 95.62 183 HIS A N 1
ATOM 1422 C CA . HIS A 1 183 ? 15.417 12.947 -3.033 1.00 95.62 183 HIS A CA 1
ATOM 1423 C C . HIS A 1 183 ? 16.493 11.976 -2.528 1.00 95.62 183 HIS A C 1
ATOM 1425 O O . HIS A 1 183 ? 17.532 12.415 -2.043 1.00 95.62 183 HIS A O 1
ATOM 1431 N N . PHE A 1 184 ? 16.259 10.669 -2.670 1.00 96.31 184 PHE A N 1
ATOM 1432 C CA . PHE A 1 184 ? 17.170 9.615 -2.208 1.00 96.31 184 PHE A CA 1
ATOM 1433 C C . PHE A 1 184 ? 18.117 9.088 -3.295 1.00 96.31 184 PHE A C 1
ATOM 1435 O O . PHE A 1 184 ? 18.829 8.111 -3.069 1.00 96.31 184 PHE A O 1
ATOM 1442 N N . ASN A 1 185 ? 18.144 9.734 -4.464 1.00 96.44 185 ASN A N 1
ATOM 1443 C CA . ASN A 1 185 ? 18.958 9.350 -5.618 1.00 96.44 185 ASN A CA 1
ATOM 1444 C C . ASN A 1 185 ? 18.792 7.864 -6.014 1.00 96.44 185 ASN A C 1
ATOM 1446 O O . ASN A 1 185 ? 19.765 7.153 -6.278 1.00 96.44 185 ASN A O 1
ATOM 1450 N N . LEU A 1 186 ? 17.544 7.391 -6.022 1.00 96.94 186 LEU A N 1
ATOM 1451 C CA . LEU A 1 186 ? 17.166 6.037 -6.426 1.00 96.94 186 LEU A CA 1
ATOM 1452 C C . LEU A 1 186 ? 16.951 5.961 -7.947 1.00 96.94 186 LEU A C 1
ATOM 1454 O O . LEU A 1 186 ? 16.625 6.974 -8.574 1.00 96.94 186 LEU A O 1
ATOM 1458 N N . PRO A 1 187 ? 17.086 4.772 -8.564 1.00 96.50 187 PRO A N 1
ATOM 1459 C CA . PRO A 1 187 ? 16.891 4.619 -10.000 1.00 96.50 187 PRO A CA 1
ATOM 1460 C C . PRO A 1 187 ? 15.482 5.027 -10.453 1.00 96.50 187 PRO A C 1
ATOM 1462 O O . PRO A 1 187 ? 14.484 4.699 -9.808 1.00 96.50 187 PRO A O 1
ATOM 1465 N N . ILE A 1 188 ? 15.406 5.689 -11.607 1.00 97.12 188 ILE A N 1
ATOM 1466 C CA . ILE A 1 188 ? 14.156 6.037 -12.290 1.00 97.12 188 ILE A CA 1
ATOM 1467 C C . ILE A 1 188 ? 14.203 5.406 -13.682 1.00 97.12 188 ILE A C 1
ATOM 1469 O O . ILE A 1 188 ? 14.961 5.848 -14.545 1.00 97.12 188 ILE A O 1
ATOM 1473 N N . VAL A 1 189 ? 13.417 4.347 -13.888 1.00 94.44 189 VAL A N 1
ATOM 1474 C CA . VAL A 1 189 ? 13.446 3.531 -15.112 1.00 94.44 189 VAL A CA 1
ATOM 1475 C C . VAL A 1 189 ? 12.160 3.736 -15.905 1.00 94.44 189 VAL A C 1
ATOM 1477 O O . VAL A 1 189 ? 11.066 3.516 -15.387 1.00 94.44 189 VAL A O 1
ATOM 1480 N N . ALA A 1 190 ? 12.285 4.152 -17.166 1.00 96.38 190 ALA A N 1
ATOM 1481 C CA . ALA A 1 190 ? 11.154 4.245 -18.085 1.00 96.38 190 ALA A CA 1
ATOM 1482 C C . ALA A 1 190 ? 10.612 2.848 -18.422 1.00 96.38 190 ALA A C 1
ATOM 1484 O O . ALA A 1 190 ? 11.384 1.944 -18.754 1.00 96.38 190 ALA A O 1
ATOM 1485 N N . ILE A 1 191 ? 9.291 2.701 -18.361 1.00 96.31 191 ILE A N 1
ATOM 1486 C CA . ILE A 1 191 ? 8.566 1.449 -18.615 1.00 96.31 191 ILE A CA 1
ATOM 1487 C C . ILE A 1 191 ? 7.699 1.503 -19.873 1.00 96.31 191 ILE A C 1
ATOM 1489 O O . ILE A 1 191 ? 7.294 0.455 -20.358 1.00 96.31 191 ILE A O 1
ATOM 1493 N N . LEU A 1 192 ? 7.423 2.693 -20.411 1.00 97.06 192 LEU A N 1
ATOM 1494 C CA . LEU A 1 192 ? 6.704 2.892 -21.672 1.00 97.06 192 LEU A CA 1
ATOM 1495 C C . LEU A 1 192 ? 7.585 3.661 -22.662 1.00 97.06 192 LEU A C 1
ATOM 1497 O O . LEU A 1 192 ? 8.362 4.530 -22.273 1.00 97.06 192 LEU A O 1
ATOM 1501 N N . ASP A 1 193 ? 7.444 3.366 -23.951 1.00 96.31 193 ASP A N 1
ATOM 1502 C CA . ASP A 1 193 ? 8.144 4.057 -25.046 1.00 96.31 193 ASP A CA 1
ATOM 1503 C C . ASP A 1 193 ? 7.826 5.564 -25.148 1.00 96.31 193 ASP A C 1
ATOM 1505 O O . ASP A 1 193 ? 8.617 6.353 -25.678 1.00 96.31 193 ASP A O 1
ATOM 1509 N N . THR A 1 194 ? 6.684 5.976 -24.604 1.00 94.38 194 THR A N 1
ATOM 1510 C CA . THR A 1 194 ? 6.232 7.367 -24.496 1.00 94.38 194 THR A CA 1
ATOM 1511 C C . THR A 1 194 ? 6.965 8.153 -23.406 1.00 94.38 194 THR A C 1
ATOM 1513 O O . THR A 1 194 ? 7.099 9.374 -23.520 1.00 94.38 194 THR A O 1
ATOM 1516 N N . GLN A 1 195 ? 7.527 7.473 -22.404 1.00 93.50 195 GLN A N 1
ATOM 1517 C CA . GLN A 1 195 ? 8.190 8.087 -21.254 1.00 93.50 195 GLN A CA 1
ATOM 1518 C C . GLN A 1 195 ? 9.627 8.526 -21.585 1.00 93.50 195 GLN A C 1
ATOM 1520 O O . GLN A 1 195 ? 10.605 7.844 -21.275 1.00 93.50 195 GLN A O 1
ATOM 1525 N N . LYS A 1 196 ? 9.773 9.693 -22.222 1.00 88.62 196 LYS A N 1
ATOM 1526 C CA . LYS A 1 196 ? 11.077 10.194 -22.710 1.00 88.62 196 LYS A CA 1
ATOM 1527 C C . LYS A 1 196 ? 11.881 11.006 -21.693 1.00 88.62 196 LYS A C 1
ATOM 1529 O O . LYS A 1 196 ? 13.101 11.067 -21.806 1.00 88.62 196 LYS A O 1
ATOM 1534 N N . GLU A 1 197 ? 11.225 11.630 -20.715 1.00 89.06 197 GLU A N 1
ATOM 1535 C CA . GLU A 1 197 ? 11.860 12.566 -19.770 1.00 89.06 197 GLU A CA 1
ATOM 1536 C C . GLU A 1 197 ? 11.647 12.177 -18.297 1.00 89.06 197 GLU A C 1
ATOM 1538 O O . GLU A 1 197 ? 11.515 13.043 -17.437 1.00 89.06 197 GLU A O 1
ATOM 1543 N N . VAL A 1 198 ? 11.675 10.874 -17.984 1.00 89.25 198 VAL A N 1
ATOM 1544 C CA . VAL A 1 198 ? 11.391 10.346 -16.629 1.00 89.25 198 VAL A CA 1
ATOM 1545 C C . VAL A 1 198 ? 12.267 10.932 -15.519 1.00 89.25 198 VAL A C 1
ATOM 1547 O O . VAL A 1 198 ? 11.880 10.941 -14.359 1.00 89.25 198 VAL A O 1
ATOM 1550 N N . VAL A 1 199 ? 13.448 11.457 -15.853 1.00 87.56 199 VAL A N 1
ATOM 1551 C CA . VAL A 1 199 ? 14.328 12.129 -14.885 1.00 87.56 199 VAL A CA 1
ATOM 1552 C C . VAL A 1 199 ? 13.740 13.468 -14.418 1.00 87.56 199 VAL A C 1
ATOM 1554 O O . VAL A 1 199 ? 13.959 13.857 -13.276 1.00 87.56 199 VAL A O 1
ATOM 1557 N N . LYS A 1 200 ? 12.987 14.177 -15.269 1.00 89.94 200 LYS A N 1
ATOM 1558 C CA . LYS A 1 200 ? 12.403 15.485 -14.932 1.00 89.94 200 LYS A CA 1
ATOM 1559 C C . LYS A 1 200 ? 11.108 15.348 -14.144 1.00 89.94 200 LYS A C 1
ATOM 1561 O O . LYS A 1 200 ? 10.932 16.042 -13.147 1.00 89.94 200 LYS A O 1
ATOM 1566 N N . GLU A 1 201 ? 10.219 14.471 -14.595 1.00 92.38 201 GLU A N 1
ATOM 1567 C CA . GLU A 1 201 ? 8.906 14.264 -13.990 1.00 92.38 201 GLU A CA 1
ATOM 1568 C C . GLU A 1 201 ? 8.387 12.844 -14.230 1.00 92.38 201 GLU A C 1
ATOM 1570 O O . GLU A 1 201 ? 8.805 12.160 -15.166 1.00 92.38 201 GLU A O 1
ATOM 1575 N N . ALA A 1 202 ? 7.467 12.409 -13.369 1.00 94.69 202 ALA A N 1
ATOM 1576 C CA . ALA A 1 202 ? 6.717 11.180 -13.584 1.00 94.69 202 ALA A CA 1
ATOM 1577 C C . ALA A 1 202 ? 5.684 11.361 -14.696 1.00 94.69 202 ALA A C 1
ATOM 1579 O O . ALA A 1 202 ? 5.007 12.386 -14.763 1.00 94.69 202 ALA A O 1
ATOM 1580 N N . ASP A 1 203 ? 5.476 10.309 -15.477 1.00 94.38 203 ASP A N 1
ATOM 1581 C CA . ASP A 1 203 ? 4.418 10.226 -16.472 1.00 94.38 203 ASP A CA 1
ATOM 1582 C C . ASP A 1 203 ? 3.527 9.013 -16.175 1.00 94.38 203 ASP A C 1
ATOM 1584 O O . ASP A 1 203 ? 3.876 7.857 -16.429 1.00 94.38 203 ASP A O 1
ATOM 1588 N N . ALA A 1 204 ? 2.347 9.305 -15.626 1.00 92.50 204 ALA A N 1
ATOM 1589 C CA . ALA A 1 204 ? 1.356 8.315 -15.220 1.00 92.50 204 ALA A CA 1
ATOM 1590 C C . ALA A 1 204 ? 0.533 7.744 -16.390 1.00 92.50 204 ALA A C 1
ATOM 1592 O O . ALA A 1 204 ? -0.429 7.001 -16.143 1.00 92.50 204 ALA A O 1
ATOM 1593 N N . THR A 1 205 ? 0.875 8.079 -17.641 1.00 93.06 205 THR A N 1
ATOM 1594 C CA . THR A 1 205 ? 0.171 7.589 -18.824 1.00 93.06 205 THR A CA 1
ATOM 1595 C C . THR A 1 205 ? 0.081 6.060 -18.861 1.00 93.06 205 THR A C 1
ATOM 1597 O O . THR A 1 205 ? 0.868 5.312 -18.269 1.00 93.06 205 THR A O 1
ATOM 1600 N N . LYS A 1 206 ? -0.958 5.593 -19.548 1.00 93.44 206 LYS A N 1
ATOM 1601 C CA . LYS A 1 206 ? -1.183 4.181 -19.886 1.00 93.44 206 LYS A CA 1
ATOM 1602 C C . LYS A 1 206 ? -1.108 3.959 -21.399 1.00 93.44 206 LYS A C 1
ATOM 1604 O O . LYS A 1 206 ? -1.479 2.892 -21.882 1.00 93.44 206 LYS A O 1
ATOM 1609 N N . GLU A 1 207 ? -0.701 4.991 -22.133 1.00 93.25 207 GLU A N 1
ATOM 1610 C CA . GLU A 1 207 ? -0.593 4.998 -23.586 1.00 93.25 207 GLU A CA 1
ATOM 1611 C C . GLU A 1 207 ? 0.844 4.703 -24.020 1.00 93.25 207 GLU A C 1
ATOM 1613 O O . GLU A 1 207 ? 1.803 5.163 -23.398 1.00 93.25 207 GLU A O 1
ATOM 1618 N N . GLY A 1 208 ? 0.975 3.963 -25.118 1.00 94.88 208 GLY A N 1
ATOM 1619 C CA . GLY A 1 208 ? 2.255 3.472 -25.623 1.00 94.88 208 GLY A CA 1
ATOM 1620 C C . GLY A 1 208 ? 2.406 1.965 -25.448 1.00 94.88 208 GLY A C 1
ATOM 1621 O O . GLY A 1 208 ? 1.433 1.252 -25.174 1.00 94.88 208 GLY A O 1
ATOM 1622 N N . HIS A 1 209 ? 3.637 1.496 -25.622 1.00 98.00 209 HIS A N 1
ATOM 1623 C CA . HIS A 1 209 ? 4.008 0.092 -25.476 1.00 98.00 209 HIS A CA 1
ATOM 1624 C C . HIS A 1 209 ? 5.086 -0.075 -24.415 1.00 98.00 209 HIS A C 1
ATOM 1626 O O . HIS A 1 209 ? 5.979 0.768 -24.285 1.00 98.00 209 HIS A O 1
ATOM 1632 N N . TYR A 1 210 ? 5.022 -1.181 -23.669 1.00 98.06 210 TYR A N 1
ATOM 1633 C CA . TYR A 1 210 ? 6.008 -1.420 -22.619 1.00 98.06 210 TYR A CA 1
ATOM 1634 C C . TYR A 1 210 ? 7.400 -1.660 -23.193 1.00 98.06 210 TYR A C 1
ATOM 1636 O O . TYR A 1 210 ? 7.581 -2.351 -24.199 1.00 98.06 210 TYR A O 1
ATOM 1644 N N . ILE A 1 211 ? 8.383 -1.103 -22.499 1.00 97.56 211 ILE A N 1
ATOM 1645 C CA . ILE A 1 211 ? 9.815 -1.286 -22.713 1.00 97.56 211 ILE A CA 1
ATOM 1646 C C . ILE A 1 211 ? 10.470 -1.618 -21.372 1.00 97.56 211 ILE A C 1
ATOM 1648 O O . ILE A 1 211 ? 9.875 -1.404 -20.315 1.00 97.56 211 ILE A O 1
ATOM 1652 N N . ASN A 1 212 ? 11.692 -2.156 -21.395 1.00 96.19 212 ASN A N 1
ATOM 1653 C CA . ASN A 1 212 ? 12.434 -2.540 -20.183 1.00 96.19 212 ASN A CA 1
ATOM 1654 C C . ASN A 1 212 ? 11.648 -3.470 -19.231 1.00 96.19 212 ASN A C 1
ATOM 1656 O O . ASN A 1 212 ? 11.924 -3.516 -18.040 1.00 96.19 212 ASN A O 1
ATOM 1660 N N . SER A 1 213 ? 10.671 -4.211 -19.759 1.00 97.25 213 SER A N 1
ATOM 1661 C CA . SER A 1 213 ? 9.666 -4.948 -18.989 1.00 97.25 213 SER A CA 1
ATOM 1662 C C . SER A 1 213 ? 9.588 -6.427 -19.392 1.00 97.25 213 SER A C 1
ATOM 1664 O O . SER A 1 213 ? 8.522 -7.038 -19.431 1.00 97.25 213 SER A O 1
ATOM 1666 N N . GLY A 1 214 ? 10.728 -7.022 -19.751 1.00 96.31 214 GLY A N 1
ATOM 1667 C CA . GLY A 1 214 ? 10.836 -8.455 -20.034 1.00 96.31 214 GLY A CA 1
ATOM 1668 C C . GLY A 1 214 ? 9.801 -8.973 -21.043 1.00 96.31 214 GLY A C 1
ATOM 1669 O O . GLY A 1 214 ? 9.753 -8.531 -22.191 1.00 96.31 214 GLY A O 1
ATOM 1670 N N . PHE A 1 215 ? 8.979 -9.935 -20.612 1.00 98.06 215 PHE A 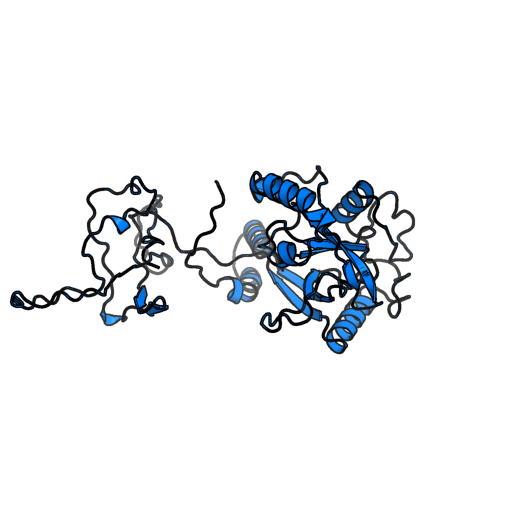N 1
ATOM 1671 C CA . PHE A 1 215 ? 8.021 -10.636 -21.475 1.00 98.06 215 PHE A CA 1
ATOM 1672 C C . PHE A 1 215 ? 6.817 -9.791 -21.915 1.00 98.06 215 PHE A C 1
ATOM 1674 O O . PHE A 1 215 ? 6.107 -10.217 -22.822 1.00 98.06 215 PHE A O 1
ATOM 1681 N N . ILE A 1 216 ? 6.576 -8.626 -21.300 1.00 98.06 216 ILE A N 1
ATOM 1682 C CA . ILE A 1 216 ? 5.494 -7.715 -21.710 1.00 98.06 216 ILE A CA 1
ATOM 1683 C C . ILE A 1 216 ? 5.965 -6.599 -22.646 1.00 98.06 216 ILE A C 1
ATOM 1685 O O . ILE A 1 216 ? 5.166 -5.743 -23.022 1.00 98.06 216 ILE A O 1
ATOM 1689 N N . ASN A 1 217 ? 7.239 -6.592 -23.050 1.00 98.38 217 ASN A N 1
ATOM 1690 C CA . ASN A 1 217 ? 7.735 -5.618 -24.020 1.00 98.38 217 ASN A CA 1
ATOM 1691 C C . ASN A 1 217 ? 6.898 -5.639 -25.312 1.00 98.38 217 ASN A C 1
ATOM 1693 O O . ASN A 1 217 ? 6.625 -6.703 -25.867 1.00 98.38 217 ASN A O 1
ATOM 1697 N N . GLY A 1 218 ? 6.514 -4.459 -25.800 1.00 98.06 218 GLY A N 1
ATOM 1698 C CA . GLY A 1 218 ? 5.676 -4.301 -26.991 1.00 98.06 218 GLY A CA 1
ATOM 1699 C C . GLY A 1 218 ? 4.172 -4.492 -26.762 1.00 98.06 218 GLY A C 1
ATOM 1700 O O . GLY A 1 218 ? 3.407 -4.287 -27.697 1.00 98.06 218 GLY A O 1
ATOM 1701 N N . MET A 1 219 ? 3.727 -4.860 -25.556 1.00 98.38 219 MET A N 1
ATOM 1702 C CA . MET A 1 219 ? 2.299 -4.967 -25.229 1.00 98.38 219 MET A CA 1
ATOM 1703 C C . MET A 1 219 ? 1.687 -3.602 -24.895 1.00 98.38 219 MET A C 1
ATOM 1705 O O . MET A 1 219 ? 2.385 -2.680 -24.473 1.00 98.38 219 MET A O 1
ATOM 1709 N N . THR A 1 220 ? 0.365 -3.494 -25.022 1.00 97.81 220 THR A N 1
ATOM 1710 C CA . THR A 1 220 ? -0.429 -2.369 -24.499 1.00 97.81 220 THR A CA 1
ATOM 1711 C C . THR A 1 220 ? -0.788 -2.569 -23.020 1.00 97.81 220 THR A C 1
ATOM 1713 O O . THR A 1 220 ? -0.706 -3.678 -22.493 1.00 97.81 220 THR A O 1
ATOM 1716 N N . TYR A 1 221 ? -1.274 -1.523 -22.338 1.00 95.75 221 TYR A N 1
ATOM 1717 C CA . TYR A 1 221 ? -1.700 -1.586 -20.925 1.00 95.75 221 TYR A CA 1
ATOM 1718 C C . TYR A 1 221 ? -2.639 -2.758 -20.599 1.00 95.75 221 TYR A C 1
ATOM 1720 O O . TYR A 1 221 ? -2.448 -3.451 -19.596 1.00 95.75 221 TYR A O 1
ATOM 1728 N N . LYS A 1 222 ? -3.660 -2.998 -21.434 1.00 95.25 222 LYS A N 1
ATOM 1729 C CA . LYS A 1 222 ? -4.655 -4.056 -21.181 1.00 95.25 222 LYS A CA 1
ATOM 1730 C C . LYS A 1 222 ? -4.040 -5.451 -21.294 1.00 95.25 222 LYS A C 1
ATOM 1732 O O . LYS A 1 222 ? -4.323 -6.305 -20.458 1.00 95.25 222 LYS A O 1
ATOM 1737 N N . GLU A 1 223 ? -3.202 -5.658 -22.305 1.00 97.25 223 GLU A N 1
ATOM 1738 C CA . GLU A 1 223 ? -2.505 -6.924 -22.546 1.00 97.25 223 GLU A CA 1
ATOM 1739 C C . GLU A 1 223 ? -1.477 -7.194 -21.445 1.00 97.25 223 GLU A C 1
ATOM 1741 O O . GLU A 1 223 ? -1.504 -8.258 -20.829 1.00 97.25 223 GLU A O 1
ATOM 1746 N N . ALA A 1 224 ? -0.643 -6.199 -21.128 1.00 97.50 224 ALA A N 1
ATOM 1747 C CA . ALA A 1 224 ? 0.384 -6.291 -20.098 1.00 97.50 224 ALA A CA 1
ATOM 1748 C C . ALA A 1 224 ? -0.214 -6.566 -18.713 1.00 97.50 224 ALA A C 1
ATOM 1750 O O . ALA A 1 224 ? 0.246 -7.467 -18.020 1.00 97.50 224 ALA A O 1
ATOM 1751 N N . THR A 1 225 ? -1.279 -5.855 -18.324 1.00 96.12 225 THR A N 1
ATOM 1752 C CA . THR A 1 225 ? -1.958 -6.074 -17.033 1.00 96.12 225 THR A CA 1
ATOM 1753 C C . THR A 1 225 ? -2.409 -7.528 -16.887 1.00 96.12 225 THR A C 1
ATOM 1755 O O . THR A 1 225 ? -2.127 -8.167 -15.874 1.00 96.12 225 THR A O 1
ATOM 1758 N N . ALA A 1 226 ? -3.082 -8.072 -17.905 1.00 95.62 226 ALA A N 1
ATOM 1759 C CA . ALA A 1 226 ? -3.550 -9.455 -17.886 1.00 95.62 226 ALA A CA 1
ATOM 1760 C C . ALA A 1 226 ? -2.381 -10.456 -17.865 1.00 95.62 226 ALA A C 1
ATOM 1762 O O . ALA A 1 226 ? -2.404 -11.414 -17.091 1.00 95.62 226 ALA A O 1
ATOM 1763 N N . ALA A 1 227 ? -1.345 -10.215 -18.673 1.00 97.62 227 ALA A N 1
ATOM 1764 C CA . ALA A 1 227 ? -0.177 -11.084 -18.770 1.00 97.62 227 ALA A CA 1
ATOM 1765 C C . ALA A 1 227 ? 0.643 -11.114 -17.468 1.00 97.62 227 ALA A C 1
ATOM 1767 O O . ALA A 1 227 ? 1.061 -12.188 -17.035 1.00 97.62 227 ALA A O 1
ATOM 1768 N N . VAL A 1 228 ? 0.837 -9.964 -16.810 1.00 97.81 228 VAL A N 1
ATOM 1769 C CA . VAL A 1 228 ? 1.547 -9.889 -15.525 1.00 97.81 228 VAL A CA 1
ATOM 1770 C C . VAL A 1 228 ? 0.763 -10.579 -14.417 1.00 97.81 228 VAL A C 1
ATOM 1772 O O . VAL A 1 228 ? 1.356 -11.364 -13.683 1.00 97.81 228 VAL A O 1
ATOM 1775 N N . ILE A 1 229 ? -0.554 -10.362 -14.313 1.00 96.75 229 ILE A N 1
ATOM 1776 C CA . ILE A 1 229 ? -1.383 -11.058 -13.314 1.00 96.75 229 ILE A CA 1
ATOM 1777 C C . ILE A 1 229 ? -1.265 -12.573 -13.491 1.00 96.75 229 ILE A C 1
ATOM 1779 O O . ILE A 1 229 ? -0.939 -13.271 -12.535 1.00 96.75 229 ILE A O 1
ATOM 1783 N N . ALA A 1 230 ? -1.449 -13.070 -14.718 1.00 97.25 230 ALA A N 1
ATOM 1784 C CA . ALA A 1 230 ? -1.345 -14.498 -15.005 1.00 97.25 230 ALA A CA 1
ATOM 1785 C C . ALA A 1 230 ? 0.050 -15.054 -14.669 1.00 97.25 230 ALA A C 1
ATOM 1787 O O . ALA A 1 230 ? 0.173 -16.158 -14.137 1.00 97.25 230 ALA A O 1
ATOM 1788 N N . LYS A 1 231 ? 1.114 -14.287 -14.947 1.00 97.88 231 LYS A N 1
ATOM 1789 C CA . LYS A 1 231 ? 2.484 -14.683 -14.614 1.00 97.88 231 LYS A CA 1
ATOM 1790 C C . LYS A 1 231 ? 2.718 -14.730 -13.104 1.00 97.88 231 LYS A C 1
ATOM 1792 O O . LYS A 1 231 ? 3.303 -15.700 -12.634 1.00 97.88 231 LYS A O 1
ATOM 1797 N N . LEU A 1 232 ? 2.264 -13.724 -12.356 1.00 97.38 232 LEU A N 1
ATOM 1798 C CA . LEU A 1 232 ? 2.381 -13.681 -10.895 1.00 97.38 232 LEU A CA 1
ATOM 1799 C C . LEU A 1 232 ? 1.611 -14.827 -10.229 1.00 97.38 232 LEU A C 1
ATOM 1801 O O . LEU A 1 232 ? 2.142 -15.461 -9.321 1.00 97.38 232 LEU A O 1
ATOM 1805 N N . GLU A 1 233 ? 0.407 -15.138 -10.718 1.00 96.19 233 GLU A N 1
ATOM 1806 C CA . GLU A 1 233 ? -0.392 -16.271 -10.234 1.00 96.19 233 GLU A CA 1
ATOM 1807 C C . GLU A 1 233 ? 0.306 -17.607 -10.505 1.00 96.19 233 GLU A C 1
ATOM 1809 O O . GLU A 1 233 ? 0.400 -18.445 -9.610 1.00 96.19 233 GLU A O 1
ATOM 1814 N N . ALA A 1 234 ? 0.874 -17.786 -11.702 1.00 97.06 234 ALA A N 1
ATOM 1815 C CA . ALA A 1 234 ? 1.635 -18.987 -12.049 1.00 97.06 234 ALA A CA 1
ATOM 1816 C C . ALA A 1 234 ? 2.913 -19.162 -11.207 1.00 97.06 234 ALA A C 1
ATOM 1818 O O . ALA A 1 234 ? 3.343 -20.290 -10.978 1.00 97.06 234 ALA A O 1
ATOM 1819 N N . LEU A 1 235 ? 3.520 -18.061 -10.755 1.00 94.69 235 LEU A N 1
ATOM 1820 C CA . LEU A 1 235 ? 4.681 -18.067 -9.860 1.00 94.69 235 LEU A CA 1
ATOM 1821 C C . LEU A 1 235 ? 4.299 -18.214 -8.378 1.00 94.69 235 LEU A C 1
ATOM 1823 O O . LEU A 1 235 ? 5.185 -18.382 -7.546 1.00 94.69 235 LEU A O 1
ATOM 1827 N N . GLY A 1 236 ? 3.012 -18.118 -8.028 1.00 95.06 236 GLY A N 1
ATOM 1828 C CA . GLY A 1 236 ? 2.581 -18.027 -6.630 1.00 95.06 236 GLY A CA 1
ATOM 1829 C C . GLY A 1 236 ? 3.086 -16.761 -5.924 1.00 95.06 236 GLY A C 1
ATOM 1830 O O . GLY A 1 236 ? 3.209 -16.754 -4.703 1.00 95.06 236 GLY A O 1
ATOM 1831 N N . ALA A 1 237 ? 3.394 -15.708 -6.688 1.00 94.50 237 ALA A N 1
ATOM 1832 C CA . ALA A 1 237 ? 3.964 -14.443 -6.213 1.00 94.50 237 ALA A CA 1
ATOM 1833 C C . ALA A 1 237 ? 2.964 -13.276 -6.302 1.00 94.50 237 ALA A C 1
ATOM 1835 O O . ALA A 1 237 ? 3.331 -12.104 -6.224 1.00 94.50 237 ALA A O 1
ATOM 1836 N N . GLY A 1 238 ? 1.685 -13.570 -6.522 1.00 93.81 238 GLY A N 1
ATOM 1837 C CA . GLY A 1 238 ? 0.642 -12.560 -6.586 1.00 93.81 238 GLY A CA 1
ATOM 1838 C C . GLY A 1 238 ? -0.672 -13.094 -7.133 1.00 93.81 238 GLY A C 1
ATOM 1839 O O . GLY A 1 238 ? -0.761 -14.240 -7.566 1.00 93.81 238 GLY A O 1
ATOM 1840 N N . LYS A 1 239 ? -1.710 -12.258 -7.077 1.00 94.06 239 LYS A N 1
ATOM 1841 C CA . LYS A 1 239 ? -3.044 -12.559 -7.622 1.00 94.06 239 LYS A CA 1
ATOM 1842 C C . LYS A 1 239 ? -3.869 -11.305 -7.833 1.00 94.06 239 LYS A C 1
ATOM 1844 O O . LYS A 1 239 ? -3.674 -10.311 -7.127 1.00 94.06 239 LYS A O 1
ATOM 1849 N N . ALA A 1 240 ? -4.843 -11.365 -8.737 1.00 93.12 240 ALA A N 1
ATOM 1850 C CA . ALA A 1 240 ? -5.828 -10.295 -8.861 1.00 93.12 240 ALA A CA 1
ATOM 1851 C C . ALA A 1 240 ? -6.558 -10.065 -7.522 1.00 93.12 240 ALA A C 1
ATOM 1853 O O . ALA A 1 240 ? -6.939 -11.005 -6.819 1.00 93.12 240 ALA A O 1
ATOM 1854 N N . LYS A 1 241 ? -6.755 -8.798 -7.148 1.00 90.50 241 LYS A N 1
ATOM 1855 C CA . LYS A 1 241 ? -7.434 -8.423 -5.904 1.00 90.50 241 LYS A CA 1
ATOM 1856 C C . LYS A 1 241 ? -8.248 -7.150 -6.098 1.00 90.50 241 LYS A C 1
ATOM 1858 O O . LYS A 1 241 ? -7.791 -6.178 -6.695 1.00 90.50 241 LYS A O 1
ATOM 1863 N N . ILE A 1 242 ? -9.454 -7.142 -5.541 1.00 87.88 242 ILE A N 1
ATOM 1864 C CA . ILE A 1 242 ? -10.244 -5.923 -5.370 1.00 87.88 242 ILE A CA 1
ATOM 1865 C C . ILE A 1 242 ? -9.973 -5.399 -3.961 1.00 87.88 242 ILE A C 1
ATOM 1867 O O . ILE A 1 242 ? -10.016 -6.162 -2.994 1.00 87.88 242 ILE A O 1
ATOM 1871 N N . ASN A 1 243 ? -9.679 -4.109 -3.853 1.00 85.25 243 ASN A N 1
ATOM 1872 C CA . ASN A 1 243 ? -9.468 -3.419 -2.591 1.00 85.25 243 ASN A CA 1
ATOM 1873 C C . ASN A 1 243 ? -10.497 -2.298 -2.419 1.00 85.25 243 ASN A C 1
ATOM 1875 O O . ASN A 1 243 ? -10.945 -1.706 -3.400 1.00 85.25 243 ASN A O 1
ATOM 1879 N N . TYR A 1 244 ? -10.839 -1.990 -1.172 1.00 86.94 244 TYR A N 1
ATOM 1880 C CA . TYR A 1 244 ? -11.716 -0.877 -0.818 1.00 86.94 244 TYR A CA 1
ATOM 1881 C C . TYR A 1 244 ? -10.977 0.048 0.143 1.00 86.94 244 TYR A C 1
ATOM 1883 O O . TYR A 1 244 ? -10.223 -0.414 0.998 1.00 86.94 244 TYR A O 1
ATOM 1891 N N . ARG A 1 245 ? -11.1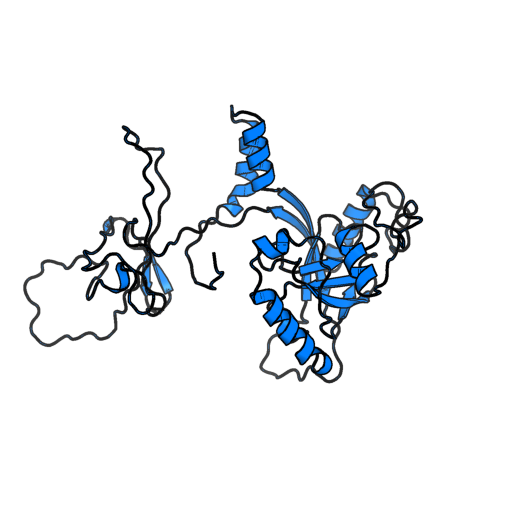82 1.358 -0.005 1.00 85.56 245 ARG A N 1
ATOM 1892 C CA . ARG A 1 245 ? -10.618 2.365 0.902 1.00 85.56 245 ARG A CA 1
ATOM 1893 C C . ARG A 1 245 ? -11.324 2.379 2.256 1.00 85.56 245 ARG A C 1
ATOM 1895 O O . ARG A 1 245 ? -10.701 2.710 3.263 1.00 85.56 245 ARG A O 1
ATOM 1902 N N . GLN A 1 246 ? -12.608 2.032 2.280 1.00 88.56 246 GLN A N 1
ATOM 1903 C CA . GLN A 1 246 ? -13.391 1.923 3.506 1.00 88.56 246 GLN A CA 1
ATOM 1904 C C . GLN A 1 246 ? -12.752 0.936 4.495 1.00 88.56 246 GLN A C 1
ATOM 1906 O O . GLN A 1 246 ? -12.375 -0.173 4.127 1.00 88.56 246 GLN A O 1
ATOM 1911 N N . ARG A 1 247 ? -12.682 1.345 5.765 1.00 86.06 247 ARG A N 1
ATOM 1912 C CA . ARG A 1 247 ? -12.277 0.500 6.896 1.00 86.06 247 ARG A CA 1
ATOM 1913 C C . ARG A 1 247 ? -13.504 -0.067 7.606 1.00 86.06 247 ARG A C 1
ATOM 1915 O O . ARG A 1 247 ? -14.615 0.445 7.449 1.00 86.06 247 ARG A O 1
ATOM 1922 N N . ASP A 1 248 ? -13.288 -1.106 8.406 1.00 88.44 248 ASP A N 1
ATOM 1923 C CA . ASP A 1 248 ? -14.328 -1.609 9.297 1.00 88.44 248 ASP A CA 1
ATOM 1924 C C . ASP A 1 248 ? -14.760 -0.530 10.295 1.00 88.44 248 ASP A C 1
ATOM 1926 O O . ASP A 1 248 ? -13.972 0.319 10.725 1.00 88.44 248 ASP A O 1
ATOM 1930 N N . ALA A 1 249 ? -16.051 -0.528 10.621 1.00 86.81 249 ALA A N 1
ATOM 1931 C CA . ALA A 1 249 ? -16.632 0.509 11.451 1.00 86.81 249 ALA A CA 1
ATOM 1932 C C . ALA A 1 249 ? -16.344 0.189 12.915 1.00 86.81 249 ALA A C 1
ATOM 1934 O O . ALA A 1 249 ? -16.925 -0.729 13.492 1.00 86.81 249 ALA A O 1
ATOM 1935 N N . VAL A 1 250 ? -15.442 0.959 13.517 1.00 84.38 250 VAL A N 1
ATOM 1936 C CA . VAL A 1 250 ? -15.143 0.850 14.942 1.00 84.38 250 VAL A CA 1
ATOM 1937 C C . VAL A 1 250 ? -16.404 1.164 15.744 1.00 84.38 250 VAL A C 1
ATOM 1939 O O . VAL A 1 250 ? -17.007 2.234 15.615 1.00 84.38 250 VAL A O 1
ATOM 1942 N N . PHE A 1 251 ? -16.784 0.227 16.597 1.00 77.19 251 PHE A N 1
ATOM 1943 C CA . PHE A 1 251 ? -18.068 0.183 17.283 1.00 77.19 251 PHE A CA 1
ATOM 1944 C C . PHE A 1 251 ? -17.937 0.410 18.792 1.00 77.19 251 PHE A C 1
ATOM 1946 O O . PHE A 1 251 ? -18.767 1.091 19.385 1.00 77.19 251 PHE A O 1
ATOM 1953 N N . GLY A 1 252 ? -16.844 -0.066 19.398 1.00 72.81 252 GLY A N 1
ATOM 1954 C CA . GLY A 1 252 ? -16.545 0.187 20.810 1.00 72.81 252 GLY A CA 1
ATOM 1955 C C . GLY A 1 252 ? -16.210 1.658 21.090 1.00 72.81 252 GLY A C 1
ATOM 1956 O O . GLY A 1 252 ? -15.668 2.366 20.242 1.00 72.81 252 GLY A O 1
ATOM 1957 N N . ARG A 1 253 ? -16.533 2.153 22.286 1.00 71.81 253 ARG A N 1
ATOM 1958 C CA . ARG A 1 253 ? -16.261 3.538 22.734 1.00 71.81 253 ARG A CA 1
ATOM 1959 C C . ARG A 1 253 ? -15.990 3.553 24.236 1.00 71.81 253 ARG A C 1
ATOM 1961 O O . ARG A 1 253 ? -16.429 2.649 24.904 1.00 71.81 253 ARG A O 1
ATOM 1968 N N . GLN A 1 254 ? -15.290 4.524 24.821 1.00 68.88 254 GLN A N 1
ATOM 1969 C CA . GLN A 1 254 ? -14.972 4.532 26.271 1.00 68.88 254 GLN A CA 1
ATOM 1970 C C . GLN A 1 254 ? -15.742 5.636 27.037 1.00 68.88 254 GLN A C 1
ATOM 1972 O O . GLN A 1 254 ? -15.139 6.618 27.476 1.00 68.88 254 GLN A O 1
ATOM 1977 N N . ARG A 1 255 ? -17.073 5.555 27.160 1.00 70.94 255 ARG A N 1
ATOM 1978 C CA . ARG A 1 255 ? -17.956 6.534 27.853 1.00 70.94 255 ARG A CA 1
ATOM 1979 C C . ARG A 1 255 ? -19.128 5.863 28.553 1.00 70.94 255 ARG A C 1
ATOM 1981 O O . ARG A 1 255 ? -19.815 5.123 27.916 1.00 70.94 255 ARG A O 1
ATOM 1988 N N . TYR A 1 256 ? -19.505 6.188 29.774 1.00 71.62 256 TYR A N 1
ATOM 1989 C CA . TYR A 1 256 ? -20.614 5.485 30.444 1.00 71.62 256 TYR A CA 1
ATOM 1990 C C . TYR A 1 256 ? -21.956 5.341 29.660 1.00 71.62 256 TYR A C 1
ATOM 1992 O O . TYR A 1 256 ? -22.594 4.297 29.737 1.00 71.62 256 TYR A O 1
ATOM 2000 N N . TRP A 1 257 ? -22.387 6.357 28.902 1.00 78.50 257 TRP A N 1
ATOM 2001 C CA . TRP A 1 257 ? -23.762 6.468 28.384 1.00 78.50 257 TRP A CA 1
ATOM 2002 C C . TRP A 1 257 ? -24.003 5.768 27.025 1.00 78.50 257 TRP A C 1
ATOM 2004 O O . TRP A 1 257 ? -24.341 6.406 26.026 1.00 78.50 257 TRP A O 1
ATOM 2014 N N . GLY A 1 258 ? -23.839 4.441 26.968 1.00 71.75 258 GLY A N 1
ATOM 2015 C CA . GLY A 1 258 ? -24.140 3.637 25.771 1.00 71.75 258 GLY A CA 1
ATOM 2016 C C . GLY A 1 258 ? -24.553 2.198 26.069 1.00 71.75 258 GLY A C 1
ATOM 2017 O O . GLY A 1 258 ? -24.278 1.684 27.146 1.00 71.75 258 GLY A O 1
ATOM 2018 N N . GLU A 1 259 ? -25.215 1.550 25.110 1.00 77.19 259 GLU A N 1
ATOM 2019 C CA . GLU A 1 259 ? -25.733 0.186 25.265 1.00 77.19 259 GLU A CA 1
ATOM 2020 C C . GLU A 1 259 ? -24.597 -0.841 25.457 1.00 77.19 259 GLU A C 1
ATOM 2022 O O . GLU A 1 259 ? -23.677 -0.887 24.644 1.00 77.19 259 GLU A O 1
ATOM 2027 N N . PRO A 1 260 ? -24.645 -1.705 26.485 1.00 78.56 260 PRO A N 1
ATOM 2028 C CA . PRO A 1 260 ? -23.698 -2.806 26.666 1.00 78.56 260 PRO A CA 1
ATOM 2029 C C . PRO A 1 260 ? -23.670 -3.795 25.485 1.00 78.56 260 PRO A C 1
ATOM 2031 O O . PRO A 1 260 ? -24.699 -4.258 25.014 1.00 78.56 260 PRO A O 1
ATOM 2034 N N . VAL A 1 261 ? -22.472 -4.162 25.024 1.00 81.12 261 VAL A N 1
ATOM 2035 C CA . VAL A 1 261 ? -22.183 -5.245 24.088 1.00 81.12 261 VAL A CA 1
ATOM 2036 C C . VAL A 1 261 ? -22.512 -6.486 24.888 1.00 81.12 261 VAL A C 1
ATOM 2038 O O . VAL A 1 261 ? -21.916 -6.683 25.953 1.00 81.12 261 VAL A O 1
ATOM 2041 N N . PRO A 1 262 ? -23.402 -7.342 24.381 1.00 86.75 262 PRO A N 1
ATOM 2042 C CA . PRO A 1 262 ? -23.806 -8.557 25.063 1.00 86.75 262 PRO A CA 1
ATOM 2043 C C . PRO A 1 262 ? -22.719 -9.637 24.946 1.00 86.75 262 PRO A C 1
ATOM 2045 O O . PRO A 1 262 ? -22.937 -10.708 24.387 1.00 86.75 262 PRO A O 1
ATOM 2048 N N . VAL A 1 263 ? -21.517 -9.333 25.440 1.00 84.19 263 VAL A N 1
ATOM 2049 C CA . VAL A 1 263 ? -20.347 -10.208 25.476 1.00 84.19 263 VAL A CA 1
ATOM 2050 C C . VAL A 1 263 ? -19.779 -10.211 26.888 1.00 84.19 263 VAL A C 1
ATOM 2052 O O . VAL A 1 263 ? -19.576 -9.152 27.482 1.00 84.19 263 VAL A O 1
ATOM 2055 N N . TYR A 1 264 ? -19.455 -11.399 27.380 1.00 80.69 264 TYR A N 1
ATOM 2056 C CA . TYR A 1 264 ? -18.636 -11.608 28.568 1.00 80.69 264 TYR A CA 1
ATOM 2057 C C . TYR A 1 264 ? -17.377 -12.394 28.195 1.00 80.69 264 TYR A C 1
ATOM 2059 O O . TYR A 1 264 ? -17.322 -13.028 27.144 1.00 80.69 264 TYR A O 1
ATOM 2067 N N . PHE A 1 265 ? -16.356 -12.367 29.047 1.00 74.44 265 PHE A N 1
ATOM 2068 C CA . PHE A 1 265 ? -15.133 -13.141 28.835 1.00 74.44 265 PHE A CA 1
ATOM 2069 C C . PHE A 1 265 ? -15.113 -14.378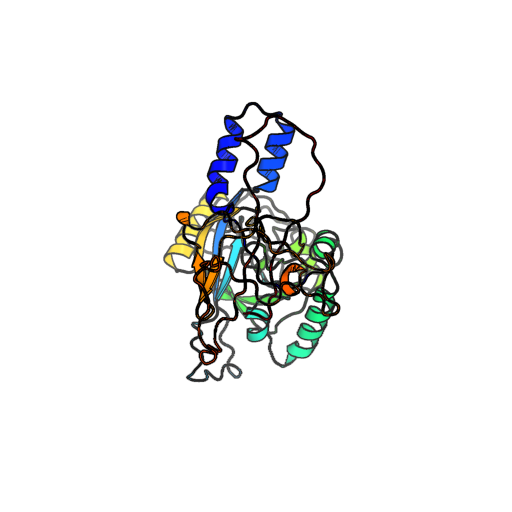 29.719 1.00 74.44 265 PHE A C 1
ATOM 2071 O O . PHE A 1 265 ? -15.500 -14.331 30.885 1.00 74.44 265 PHE A O 1
ATOM 2078 N N . LYS A 1 266 ? -14.656 -15.490 29.149 1.00 77.62 266 LYS A N 1
ATOM 2079 C CA . LYS A 1 266 ? -14.361 -16.726 29.866 1.00 77.62 266 LYS A CA 1
ATOM 2080 C C . LYS A 1 266 ? -12.999 -17.220 29.398 1.00 77.62 266 LYS A C 1
ATOM 2082 O O . LYS A 1 266 ? -12.819 -17.425 28.201 1.00 77.62 266 LYS A O 1
ATOM 2087 N N . ASP A 1 267 ? -12.050 -17.365 30.321 1.00 78.88 267 ASP A N 1
ATOM 2088 C CA . ASP A 1 267 ? -10.673 -17.792 30.024 1.00 78.88 267 ASP A CA 1
ATOM 2089 C C . ASP A 1 267 ? -9.988 -16.919 28.945 1.00 78.88 267 ASP A C 1
ATOM 2091 O O . ASP A 1 267 ? -9.325 -17.418 28.038 1.00 78.88 267 ASP A O 1
ATOM 2095 N N . GLY A 1 268 ? -10.217 -15.599 28.989 1.00 75.12 268 GLY A N 1
ATOM 2096 C CA . GLY A 1 268 ? -9.698 -14.638 28.003 1.00 75.12 268 GLY A CA 1
ATOM 2097 C C . GLY A 1 268 ? -10.405 -14.657 26.638 1.00 75.12 268 GLY A C 1
ATOM 2098 O O . GLY A 1 268 ? -10.082 -13.851 25.765 1.00 75.12 268 GLY A O 1
ATOM 2099 N N . LEU A 1 269 ? -11.400 -15.529 26.435 1.00 76.31 269 LEU A N 1
ATOM 2100 C CA . LEU A 1 269 ? -12.154 -15.636 25.185 1.00 76.31 269 LEU A CA 1
ATOM 2101 C C . LEU A 1 269 ? -13.525 -14.948 25.286 1.00 76.31 269 LEU A C 1
ATOM 2103 O O . LEU A 1 269 ? -14.246 -15.172 26.263 1.00 76.31 269 LEU A O 1
ATOM 2107 N N . PRO A 1 270 ? -13.930 -14.156 24.274 1.00 82.88 270 PRO A N 1
ATOM 2108 C CA . PRO A 1 270 ? -15.246 -13.531 24.254 1.00 82.88 270 PRO A CA 1
ATOM 2109 C C . PRO A 1 270 ? -16.345 -14.577 24.025 1.00 82.88 270 PRO A C 1
ATOM 2111 O O . PRO A 1 270 ? -16.248 -15.414 23.128 1.00 82.88 270 PRO A O 1
ATOM 2114 N N . GLN A 1 271 ? -17.412 -14.493 24.810 1.00 83.69 271 GLN A N 1
ATOM 2115 C CA . GLN A 1 271 ? -18.619 -15.312 24.739 1.00 83.69 271 GLN A CA 1
ATOM 2116 C C . GLN A 1 271 ? -19.842 -14.401 24.653 1.00 83.69 271 GLN A C 1
ATOM 2118 O O . GLN A 1 271 ? -19.890 -13.366 25.314 1.00 83.69 271 GLN A O 1
ATOM 2123 N N . LEU A 1 272 ? -20.832 -14.776 23.847 1.00 88.62 272 LEU A N 1
ATOM 2124 C CA . LEU A 1 272 ? -22.083 -14.023 23.744 1.00 88.62 272 LEU A CA 1
ATOM 2125 C C . LEU A 1 272 ? -22.990 -14.329 24.938 1.00 88.62 272 LEU A C 1
ATOM 2127 O O . LEU A 1 272 ? -23.069 -15.474 25.383 1.00 88.62 272 LEU A O 1
ATOM 2131 N N . ILE A 1 273 ? -23.693 -13.308 25.422 1.00 86.50 273 ILE A N 1
ATOM 2132 C CA . ILE A 1 273 ? -24.811 -13.479 26.355 1.00 86.50 273 ILE A CA 1
ATOM 2133 C C . ILE A 1 273 ? -25.971 -14.153 25.604 1.00 86.50 273 ILE A C 1
ATOM 2135 O O . ILE A 1 273 ? -26.194 -13.872 24.425 1.00 86.50 273 ILE A O 1
ATOM 2139 N N . ASP A 1 274 ? -26.691 -15.055 26.275 1.00 88.38 274 ASP A N 1
ATOM 2140 C CA . ASP A 1 274 ? -27.864 -15.723 25.701 1.00 88.38 274 ASP A CA 1
ATOM 2141 C C . ASP A 1 274 ? -28.964 -14.683 25.413 1.00 88.38 274 ASP A C 1
ATOM 2143 O O . ASP A 1 274 ? -29.217 -13.797 26.229 1.00 88.38 274 ASP A O 1
ATOM 2147 N N . GLU A 1 275 ? -29.645 -14.782 24.267 1.00 88.62 275 GLU A N 1
ATOM 2148 C CA . GLU A 1 275 ? -30.684 -13.823 23.863 1.00 88.62 275 GLU A CA 1
ATOM 2149 C C . GLU A 1 275 ? -31.780 -13.663 24.927 1.00 88.62 275 GLU A C 1
ATOM 2151 O O . GLU A 1 275 ? -32.318 -12.571 25.107 1.00 88.62 275 GLU A O 1
ATOM 2156 N N . LYS A 1 276 ? -32.084 -14.731 25.677 1.00 91.69 276 LYS A N 1
ATOM 2157 C CA . LYS A 1 276 ? -33.085 -14.711 26.759 1.00 91.69 276 LYS A CA 1
ATOM 2158 C C . LYS A 1 276 ? -32.653 -13.920 28.001 1.00 91.69 276 LYS A C 1
ATOM 2160 O O . LYS A 1 276 ? -33.488 -13.638 28.855 1.00 91.69 276 LYS A O 1
ATOM 2165 N N . GLU A 1 277 ? -31.360 -13.634 28.135 1.00 84.00 277 GLU A N 1
ATOM 2166 C CA . GLU A 1 277 ? -30.774 -12.871 29.243 1.00 84.00 277 GLU A CA 1
ATOM 2167 C C . GLU A 1 277 ? -30.645 -11.375 28.903 1.00 84.00 277 GLU A C 1
ATOM 2169 O O . GLU A 1 277 ? -30.222 -10.582 29.742 1.00 84.00 277 GLU A O 1
ATOM 2174 N N . LEU A 1 278 ? -31.039 -10.973 27.689 1.00 86.62 278 LEU A N 1
ATOM 2175 C CA . LEU A 1 278 ? -31.122 -9.575 27.279 1.00 86.62 278 LEU A CA 1
ATOM 2176 C C . LEU A 1 278 ? -32.393 -8.897 27.842 1.00 86.62 278 LEU A C 1
ATOM 2178 O O . LEU A 1 278 ? -33.422 -9.555 28.013 1.00 86.62 278 LEU A O 1
ATOM 2182 N N . PRO A 1 279 ? -32.373 -7.571 28.084 1.00 87.31 279 PRO A N 1
ATOM 2183 C CA . PRO A 1 279 ? -31.265 -6.651 27.842 1.00 87.31 279 PRO A CA 1
ATOM 2184 C C . PRO A 1 279 ? -30.194 -6.723 28.933 1.00 87.31 279 PRO A C 1
ATOM 2186 O O . PRO A 1 279 ? -30.491 -6.847 30.120 1.00 87.31 279 PRO A O 1
ATOM 2189 N N . LEU A 1 280 ? -28.938 -6.543 28.532 1.00 81.88 280 LEU A N 1
ATOM 2190 C CA . LEU A 1 280 ? -27.863 -6.293 29.480 1.00 81.88 280 LEU A CA 1
ATOM 2191 C C . LEU A 1 280 ? -27.990 -4.856 30.006 1.00 81.88 280 LEU A C 1
ATOM 2193 O O . LEU A 1 280 ? -27.771 -3.889 29.277 1.00 81.88 280 LEU A O 1
ATOM 2197 N N . VAL A 1 281 ? -28.380 -4.717 31.270 1.00 82.62 281 VAL A N 1
ATOM 2198 C CA . VAL A 1 281 ? -28.645 -3.415 31.895 1.00 82.62 281 VAL A CA 1
ATOM 2199 C C . VAL A 1 281 ? -27.336 -2.772 32.365 1.00 82.62 281 VAL A C 1
ATOM 2201 O O . VAL A 1 281 ? -26.535 -3.419 33.040 1.00 82.62 281 VAL A O 1
ATOM 2204 N N . LEU A 1 282 ? -27.129 -1.493 32.026 1.00 81.19 282 LEU A N 1
ATOM 2205 C CA . LEU A 1 282 ? -25.994 -0.701 32.517 1.00 81.19 282 LEU A CA 1
ATOM 2206 C C . LEU A 1 282 ? -26.000 -0.631 34.057 1.00 81.19 282 LEU A C 1
ATOM 2208 O O . LEU A 1 282 ? -27.041 -0.310 34.635 1.00 81.19 282 LEU A O 1
ATOM 2212 N N . PRO A 1 283 ? -24.862 -0.875 34.728 1.00 78.75 283 PRO A N 1
ATOM 2213 C CA . PRO A 1 283 ? -24.762 -0.703 36.172 1.00 78.75 283 PRO A CA 1
ATOM 2214 C C . PRO A 1 283 ? -24.751 0.771 36.557 1.00 78.75 283 PRO A C 1
ATOM 2216 O O . PRO A 1 283 ? -24.106 1.569 35.887 1.00 78.75 283 PRO A O 1
ATOM 2219 N N . GLU A 1 284 ? -25.366 1.116 37.685 1.00 79.00 284 GLU A N 1
ATOM 2220 C CA . GLU A 1 284 ? -25.198 2.441 38.285 1.00 79.00 284 GLU A CA 1
ATOM 2221 C C . GLU A 1 284 ? -23.748 2.640 38.759 1.00 79.00 284 GLU A C 1
ATOM 2223 O O . GLU A 1 284 ? -23.153 1.751 39.370 1.00 79.00 284 GLU A O 1
ATOM 2228 N N . VAL A 1 285 ? -23.179 3.818 38.488 1.00 78.00 285 VAL A N 1
ATOM 2229 C CA . VAL A 1 285 ? -21.829 4.211 38.926 1.00 78.00 285 VAL A CA 1
ATOM 2230 C C . VAL A 1 285 ? -21.869 5.544 39.664 1.00 78.00 285 VAL A C 1
ATOM 2232 O O . VAL A 1 285 ? -22.714 6.397 39.398 1.00 78.00 285 VAL A O 1
ATOM 2235 N N . ASP A 1 286 ? -20.919 5.744 40.573 1.00 72.94 286 ASP A N 1
ATOM 2236 C CA . ASP A 1 286 ? -20.799 6.954 41.391 1.00 72.94 286 ASP A CA 1
ATOM 2237 C C . ASP A 1 286 ? -20.350 8.185 40.581 1.00 72.94 286 ASP A C 1
ATOM 2239 O O . ASP A 1 286 ? -20.714 9.321 40.899 1.00 72.94 286 ASP A O 1
ATOM 2243 N N . LYS A 1 287 ? -19.543 7.973 39.533 1.00 74.88 287 LYS A N 1
ATOM 2244 C CA . LYS A 1 287 ? -18.992 9.024 38.669 1.00 74.88 287 LYS A CA 1
ATOM 2245 C C . LYS A 1 287 ? -18.934 8.585 37.211 1.00 74.88 287 LYS A C 1
ATOM 2247 O O . LYS A 1 287 ? -18.442 7.514 36.876 1.00 74.88 287 LYS A O 1
ATOM 2252 N N . TYR A 1 288 ? -19.334 9.490 36.322 1.00 72.25 288 TYR A N 1
ATOM 2253 C CA . TYR A 1 288 ? -19.393 9.238 34.876 1.00 72.25 288 TYR A CA 1
ATOM 2254 C C . TYR A 1 288 ? -18.112 9.601 34.113 1.00 72.25 288 TYR A C 1
ATOM 2256 O O . TYR A 1 288 ? -18.006 9.334 32.916 1.00 72.25 288 TYR A O 1
ATOM 2264 N N . LEU A 1 289 ? -17.145 10.232 34.783 1.00 71.06 289 LEU A N 1
ATOM 2265 C CA . LEU A 1 289 ? -15.840 10.548 34.206 1.00 71.06 289 LEU A CA 1
ATOM 2266 C C . LEU A 1 289 ? -14.880 9.353 34.348 1.00 71.06 289 LEU A C 1
ATOM 2268 O O . LEU A 1 289 ? -15.036 8.564 35.292 1.00 71.06 289 LEU A O 1
ATOM 2272 N N . PRO A 1 290 ? -13.881 9.225 33.448 1.00 65.06 290 PRO A N 1
ATOM 2273 C CA . PRO A 1 290 ? -12.824 8.224 33.572 1.00 65.06 290 PRO A CA 1
ATOM 2274 C C . PRO A 1 290 ? -12.209 8.184 34.977 1.00 65.06 290 PRO A C 1
ATOM 2276 O O . PRO A 1 290 ? -12.272 9.158 35.736 1.00 65.06 290 PRO A O 1
ATOM 2279 N N . THR A 1 291 ? -11.639 7.043 35.351 1.00 65.38 291 THR A N 1
ATOM 2280 C CA . THR A 1 291 ? -10.861 6.930 36.593 1.00 65.38 291 THR A CA 1
ATOM 2281 C C . THR A 1 291 ? -9.626 7.831 36.539 1.00 65.38 291 THR A C 1
ATOM 2283 O O . THR A 1 291 ? -9.229 8.306 35.473 1.00 65.38 291 THR A O 1
ATOM 2286 N N . GLU A 1 292 ? -8.996 8.084 37.688 1.00 69.06 292 GLU A N 1
ATOM 2287 C CA . GLU A 1 292 ? -7.745 8.860 37.740 1.00 69.06 292 GLU A CA 1
ATOM 2288 C C . GLU A 1 292 ? -6.610 8.178 36.947 1.00 69.06 292 GLU A C 1
ATOM 2290 O O 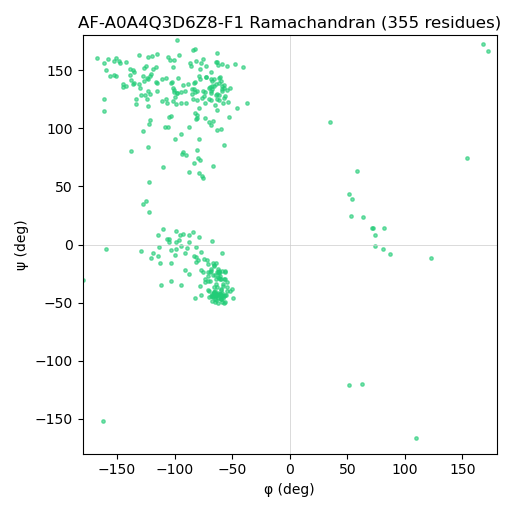. GLU A 1 292 ? -5.716 8.852 36.442 1.00 69.06 292 GLU A O 1
ATOM 2295 N N . SER A 1 293 ? -6.691 6.854 36.753 1.00 65.56 293 SER A N 1
ATOM 2296 C CA . SER A 1 293 ? -5.819 6.038 35.894 1.00 65.56 293 SER A CA 1
ATOM 2297 C C . S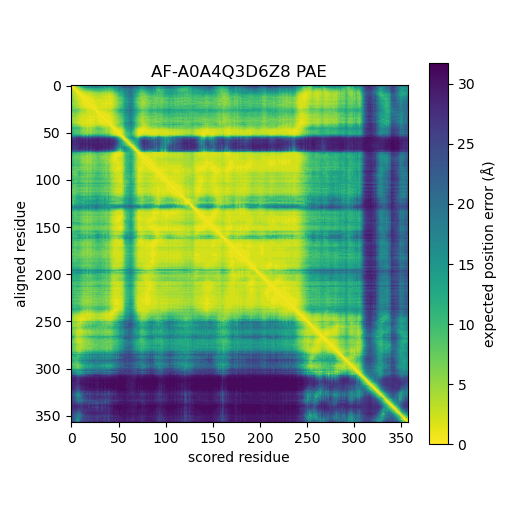ER A 1 293 ? -6.199 6.065 34.401 1.00 65.56 293 SER A C 1
ATOM 2299 O O . SER A 1 293 ? -5.496 5.472 33.579 1.00 65.56 293 SER A O 1
ATOM 2301 N N . GLY A 1 294 ? -7.281 6.758 34.027 1.00 66.25 294 GLY A N 1
ATOM 2302 C CA . GLY A 1 294 ? -7.765 6.882 32.649 1.00 66.25 294 GLY A CA 1
ATOM 2303 C C . GLY A 1 294 ? -8.609 5.702 32.154 1.00 66.25 294 GLY A C 1
ATOM 2304 O O . GLY A 1 294 ? -8.832 5.585 30.946 1.00 66.25 294 GLY A O 1
ATOM 2305 N N . GLU A 1 295 ? -9.072 4.828 33.048 1.00 65.06 295 GLU A N 1
ATOM 2306 C CA . GLU A 1 295 ? -9.947 3.703 32.703 1.00 65.06 295 GLU A CA 1
ATOM 2307 C C . GLU A 1 295 ? -11.387 4.181 32.469 1.00 65.06 295 GLU A C 1
ATOM 2309 O O . GLU A 1 295 ? -11.794 5.243 32.963 1.00 65.06 295 GLU A O 1
ATOM 2314 N N . PRO A 1 296 ? -12.184 3.425 31.695 1.00 67.19 296 PRO A N 1
ATOM 2315 C CA . PRO A 1 296 ? -13.555 3.809 31.408 1.00 67.19 296 PRO A CA 1
ATOM 2316 C C . PRO A 1 296 ? -14.425 3.878 32.673 1.00 67.19 296 PRO A C 1
ATOM 2318 O O . PRO A 1 296 ? -14.181 3.140 33.622 1.00 67.19 296 PRO A O 1
ATOM 2321 N N . PRO A 1 297 ? -15.507 4.674 32.678 1.00 68.44 297 PRO A N 1
ATOM 2322 C CA . PRO A 1 297 ? -16.366 4.825 33.857 1.00 68.44 297 PRO A CA 1
ATOM 2323 C C . PRO A 1 297 ? -16.970 3.516 34.385 1.00 68.44 297 PRO A C 1
ATOM 2325 O O . PRO A 1 297 ? -17.175 3.387 35.584 1.00 68.44 297 PRO A O 1
ATOM 2328 N N . LEU A 1 298 ? -17.211 2.529 33.512 1.00 68.81 298 LEU A N 1
ATOM 2329 C CA . LEU A 1 298 ? -17.710 1.208 33.915 1.00 68.81 298 LEU A CA 1
ATOM 2330 C C . LEU A 1 298 ? -16.710 0.418 34.772 1.00 68.81 298 LEU A C 1
ATOM 2332 O O . LEU A 1 298 ? -17.126 -0.477 35.495 1.00 68.81 298 LEU A O 1
ATOM 2336 N N . ALA A 1 299 ? -15.422 0.778 34.764 1.00 66.56 299 ALA A N 1
ATOM 2337 C CA . ALA A 1 299 ? -14.436 0.211 35.686 1.00 66.56 299 ALA A CA 1
ATOM 2338 C C . ALA A 1 299 ? -14.736 0.554 37.160 1.00 66.56 299 ALA A C 1
ATOM 2340 O O . ALA A 1 299 ? -14.203 -0.086 38.058 1.00 66.56 299 ALA A O 1
ATOM 2341 N N . ARG A 1 300 ? -15.604 1.545 37.421 1.00 68.12 300 ARG A N 1
ATOM 2342 C CA . ARG A 1 300 ? -16.062 1.922 38.769 1.00 68.12 300 ARG A CA 1
ATOM 2343 C C . ARG A 1 300 ? -17.193 1.028 39.298 1.00 68.12 300 ARG A C 1
ATOM 2345 O O . ARG A 1 300 ? -17.543 1.138 40.468 1.00 68.12 300 ARG A O 1
ATOM 2352 N N . ALA A 1 301 ? -17.792 0.177 38.460 1.00 69.44 301 ALA A N 1
ATOM 2353 C CA . ALA A 1 301 ? -18.910 -0.687 38.839 1.00 69.44 301 ALA A CA 1
ATOM 2354 C C . ALA A 1 301 ? -18.419 -1.934 39.601 1.00 69.44 301 ALA A C 1
ATOM 2356 O O . ALA A 1 301 ? -18.367 -3.040 39.060 1.00 69.44 301 ALA A O 1
ATOM 2357 N N . GLU A 1 302 ? -18.031 -1.753 40.865 1.00 66.50 302 GLU A N 1
ATOM 2358 C CA . GLU A 1 302 ? -17.562 -2.847 41.721 1.00 66.50 302 GLU A CA 1
ATOM 2359 C C . GLU A 1 302 ? -18.650 -3.918 41.933 1.00 66.50 302 GLU A C 1
ATOM 2361 O O . GLU A 1 302 ? -19.779 -3.626 42.329 1.00 66.50 302 GLU A O 1
ATOM 2366 N N . GLY A 1 303 ? -18.305 -5.189 41.690 1.00 61.91 303 GLY A N 1
ATOM 2367 C CA . GLY A 1 303 ? -19.193 -6.332 41.943 1.00 61.91 303 GLY A CA 1
ATOM 2368 C C . GLY A 1 303 ? -20.364 -6.483 40.966 1.00 61.91 303 GLY A C 1
ATOM 2369 O O . GLY A 1 303 ? -21.299 -7.240 41.247 1.00 61.91 303 GLY A O 1
ATOM 2370 N N . TRP A 1 304 ? -20.338 -5.778 39.833 1.00 66.44 304 TRP A N 1
ATOM 2371 C CA . TRP A 1 304 ? -21.323 -5.965 38.776 1.00 66.44 304 TRP A CA 1
ATOM 2372 C C . TRP A 1 304 ? -21.053 -7.252 37.986 1.00 66.44 304 TRP A C 1
ATOM 2374 O O . TRP A 1 304 ? -19.933 -7.513 37.557 1.00 66.44 304 TRP A O 1
ATOM 2384 N N . SER A 1 305 ? -22.102 -8.050 37.787 1.00 63.56 305 SER A N 1
ATOM 2385 C CA . SER A 1 305 ? -22.088 -9.268 36.974 1.00 63.56 305 SER A CA 1
ATOM 2386 C C . SER A 1 305 ? -23.174 -9.166 35.908 1.00 63.56 305 SER A C 1
ATOM 2388 O O . SER A 1 305 ? -24.259 -8.654 36.188 1.00 63.56 305 SER A O 1
ATOM 2390 N N . TYR A 1 306 ? -22.908 -9.679 34.702 1.00 66.81 306 TYR A N 1
ATOM 2391 C CA . TYR A 1 306 ? -23.927 -9.760 33.646 1.00 66.81 306 TYR A CA 1
ATOM 2392 C C . TYR A 1 306 ? -25.029 -10.772 33.970 1.00 66.81 306 TYR A C 1
ATOM 2394 O O . TYR A 1 306 ? -26.115 -10.691 33.402 1.00 66.81 306 TYR A O 1
ATOM 2402 N N . LYS A 1 307 ? -24.763 -11.735 34.864 1.00 58.16 307 LYS A N 1
ATOM 2403 C CA . LYS A 1 307 ? -25.792 -12.666 35.315 1.00 58.16 307 LYS A CA 1
ATOM 2404 C C . LYS A 1 307 ? -26.687 -11.936 36.311 1.00 58.16 307 LYS A C 1
ATOM 2406 O O . LYS A 1 307 ? -26.167 -11.410 37.301 1.00 58.16 307 LYS A O 1
ATOM 2411 N N . PRO A 1 308 ? -28.016 -11.912 36.112 1.00 37.69 308 PRO A N 1
ATOM 2412 C CA . PRO A 1 308 ? -28.903 -11.397 37.138 1.00 37.69 308 PRO A CA 1
ATOM 2413 C C . PRO A 1 308 ? -28.638 -12.193 38.414 1.00 37.69 308 PRO A C 1
ATOM 2415 O O . PRO A 1 308 ? -28.648 -13.426 38.391 1.00 37.69 308 PRO A O 1
ATOM 2418 N N . LYS A 1 309 ? -28.383 -11.501 39.533 1.00 38.78 309 LYS A N 1
ATOM 2419 C CA . LYS A 1 309 ? -28.442 -12.141 40.849 1.00 38.78 309 LYS A CA 1
ATOM 2420 C C . LYS A 1 309 ? -29.802 -12.818 40.916 1.00 38.78 309 LYS A C 1
ATOM 2422 O O . LYS A 1 309 ? -30.823 -12.132 40.980 1.00 38.78 309 LYS A O 1
ATOM 2427 N N . SER A 1 310 ? -29.827 -14.148 40.881 1.00 28.80 310 SER A N 1
ATOM 2428 C CA . SER A 1 310 ? -31.016 -14.863 41.300 1.00 28.80 310 SER A CA 1
ATOM 2429 C C . SER A 1 310 ? -31.327 -14.339 42.695 1.00 28.80 310 SER A C 1
ATOM 2431 O O . SER A 1 310 ? -30.475 -14.359 43.587 1.00 28.80 310 SER A O 1
ATOM 2433 N N . LEU A 1 311 ? -32.530 -13.801 42.882 1.00 28.59 311 LEU A N 1
ATOM 2434 C CA . LEU A 1 311 ? -33.102 -13.576 44.204 1.00 28.59 311 LEU A CA 1
ATOM 2435 C C . LEU A 1 311 ? -33.360 -14.955 44.828 1.00 28.59 311 LEU A C 1
ATOM 2437 O O . LEU A 1 311 ? -34.489 -15.400 44.985 1.00 28.59 311 LEU A O 1
ATOM 2441 N N . THR A 1 312 ? -32.284 -15.668 45.131 1.00 24.83 312 THR A N 1
ATOM 2442 C CA . THR A 1 312 ? -32.267 -16.859 45.959 1.00 24.83 312 THR A CA 1
ATOM 2443 C C . THR A 1 312 ? -31.683 -16.427 47.287 1.00 24.83 312 THR A C 1
ATOM 2445 O O . THR A 1 312 ? -30.517 -16.049 47.383 1.00 24.83 312 THR A O 1
ATOM 2448 N N . LEU A 1 313 ? -32.568 -16.411 48.280 1.00 29.23 313 LEU A N 1
ATOM 2449 C CA . LEU A 1 313 ? -32.294 -16.190 49.692 1.00 29.23 313 LEU A CA 1
ATOM 2450 C C . LEU A 1 313 ? -30.970 -16.847 50.118 1.00 29.23 313 LEU A C 1
ATOM 2452 O O . LEU A 1 313 ? -30.820 -18.055 49.983 1.00 29.23 313 LEU A O 1
ATOM 2456 N N . ASN A 1 314 ? -30.064 -16.016 50.645 1.00 27.97 314 ASN A N 1
ATOM 2457 C CA . ASN A 1 314 ? -28.899 -16.325 51.482 1.00 27.97 314 ASN A CA 1
ATOM 2458 C C . ASN A 1 314 ? -28.139 -17.640 51.205 1.00 27.97 314 ASN A C 1
ATOM 2460 O O . ASN A 1 314 ? -28.542 -18.687 51.716 1.00 27.97 314 ASN A O 1
ATOM 2464 N N . PRO A 1 315 ? -26.944 -17.592 50.590 1.00 28.41 315 PRO A N 1
ATOM 2465 C CA . PRO A 1 315 ? -25.945 -18.623 50.811 1.00 28.41 315 PRO A CA 1
ATOM 2466 C C . PRO A 1 315 ? -25.169 -18.350 52.111 1.00 28.41 315 PRO A C 1
ATOM 2468 O O . PRO A 1 315 ? -24.848 -17.211 52.459 1.00 28.41 315 PRO A O 1
ATOM 2471 N N . SER A 1 316 ? -24.908 -19.425 52.851 1.00 26.05 316 SER A N 1
ATOM 2472 C CA . SER A 1 316 ? -24.145 -19.459 54.101 1.00 26.05 316 SER A CA 1
ATOM 2473 C C . SER A 1 316 ? -22.704 -18.938 53.932 1.00 26.05 316 SER A C 1
ATOM 2475 O O . SER A 1 316 ? -22.146 -19.023 52.838 1.00 26.05 316 SER A O 1
ATOM 2477 N N . PRO A 1 317 ? -22.045 -18.442 55.000 1.00 26.81 317 PRO A N 1
ATOM 2478 C CA . PRO A 1 317 ? -20.692 -17.894 54.906 1.00 26.81 317 PRO A CA 1
ATOM 2479 C C . PRO A 1 317 ? -19.678 -19.020 54.650 1.00 26.81 317 PRO A C 1
ATOM 2481 O O . PRO A 1 317 ? -19.373 -19.788 55.562 1.00 26.81 317 PRO A O 1
ATOM 2484 N N . GLY A 1 318 ? -19.153 -19.137 53.4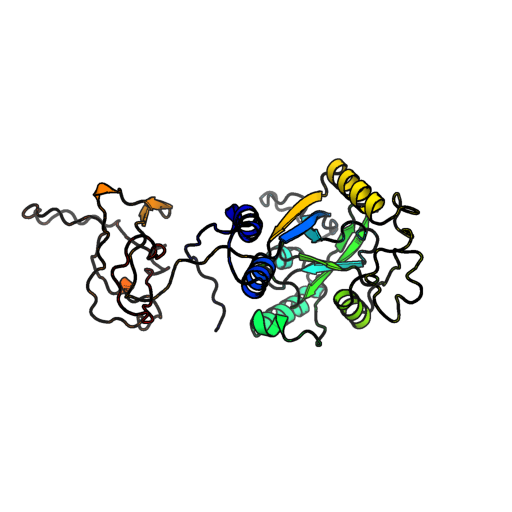26 1.00 28.81 318 GLY A N 1
ATOM 2485 C CA . GLY A 1 318 ? -18.133 -20.151 53.127 1.00 28.81 318 GLY A CA 1
ATOM 2486 C C . GLY A 1 318 ? -17.590 -20.200 51.699 1.00 28.81 318 GLY A C 1
ATOM 2487 O O . GLY A 1 318 ? -16.415 -20.508 51.529 1.00 28.81 318 GLY A O 1
ATOM 2488 N N . GLU A 1 319 ? -18.368 -19.846 50.679 1.00 26.25 319 GLU A N 1
ATOM 2489 C CA . GLU A 1 319 ? -17.921 -19.954 49.281 1.00 26.25 319 GLU A CA 1
ATOM 2490 C C . GLU A 1 319 ? -17.444 -18.594 48.759 1.00 26.25 319 GLU A C 1
ATOM 2492 O O . GLU A 1 319 ? -18.216 -17.770 48.276 1.00 26.25 319 GLU A O 1
ATOM 2497 N N . ARG A 1 320 ? -16.142 -18.327 48.910 1.00 25.08 320 ARG A N 1
ATOM 2498 C CA . ARG A 1 320 ? -15.447 -17.285 48.145 1.00 25.08 320 ARG A CA 1
ATOM 2499 C C . ARG A 1 320 ? -14.825 -17.948 46.927 1.00 25.08 320 ARG A C 1
ATOM 2501 O O . ARG A 1 320 ? -13.724 -18.482 47.030 1.00 25.08 320 ARG A O 1
ATOM 2508 N N . ASP A 1 321 ? -15.537 -17.911 45.807 1.00 28.36 321 ASP A N 1
ATOM 2509 C CA . ASP A 1 321 ? -14.978 -18.301 44.517 1.00 28.36 321 ASP A CA 1
ATOM 2510 C C . ASP A 1 321 ? -14.159 -17.126 43.961 1.00 28.36 321 ASP A C 1
ATOM 2512 O O . ASP A 1 321 ? -14.679 -16.061 43.624 1.00 28.36 321 ASP A O 1
ATOM 2516 N N . LEU A 1 322 ? -12.839 -17.295 43.966 1.00 26.52 322 LEU A N 1
ATOM 2517 C CA . LEU A 1 322 ? -11.855 -16.368 43.413 1.00 26.52 322 LEU A CA 1
ATOM 2518 C C . LEU A 1 322 ? -11.572 -16.787 41.962 1.00 26.52 322 LEU A C 1
ATOM 2520 O O . LEU A 1 322 ? -10.580 -17.469 41.723 1.00 26.52 322 LEU A O 1
ATOM 2524 N N . SER A 1 323 ? -12.432 -16.434 40.999 1.00 26.69 323 SER A N 1
ATOM 2525 C CA . SER A 1 323 ? -12.065 -16.531 39.566 1.00 26.69 323 SER A CA 1
ATOM 2526 C C . SER A 1 323 ? -12.871 -15.689 38.559 1.00 26.69 323 SER A C 1
ATOM 2528 O O . SER A 1 323 ? -12.476 -15.633 37.398 1.00 26.69 323 SER A O 1
ATOM 2530 N N . ASP A 1 324 ? -13.912 -14.951 38.947 1.00 29.50 324 ASP A N 1
ATOM 2531 C CA . ASP A 1 324 ? -14.729 -14.205 37.974 1.00 29.50 324 ASP A CA 1
ATOM 2532 C C . ASP A 1 324 ? -14.265 -12.746 37.786 1.00 29.50 324 ASP A C 1
ATOM 2534 O O . ASP A 1 324 ? -14.873 -11.804 38.295 1.00 29.50 324 ASP A O 1
ATOM 2538 N N . THR A 1 325 ? -13.194 -12.519 37.020 1.00 30.17 325 THR A N 1
ATOM 2539 C CA . THR A 1 325 ? -12.933 -11.192 36.428 1.00 30.17 325 THR A CA 1
ATOM 2540 C C . THR A 1 325 ? -13.826 -11.001 35.203 1.00 30.17 325 THR A C 1
ATOM 2542 O O . THR A 1 325 ? -13.478 -11.378 34.087 1.00 30.17 325 THR A O 1
ATOM 2545 N N . THR A 1 326 ? -15.016 -10.433 35.407 1.00 37.31 326 THR A N 1
ATOM 2546 C CA . THR A 1 326 ? -15.982 -10.138 34.340 1.00 37.31 326 THR A CA 1
ATOM 2547 C C . THR A 1 326 ? -15.726 -8.761 33.721 1.00 37.31 326 THR A C 1
ATOM 2549 O O . THR A 1 326 ? -16.121 -7.740 34.277 1.00 37.31 326 THR A O 1
ATOM 2552 N N . GLY A 1 327 ? -15.085 -8.720 32.550 1.00 36.69 327 GLY A N 1
ATOM 2553 C CA . GLY A 1 327 ? -15.055 -7.543 31.671 1.00 36.69 327 GLY A CA 1
ATOM 2554 C C . GLY A 1 327 ? -16.180 -7.606 30.632 1.00 36.69 327 GLY A C 1
ATOM 2555 O O . GLY A 1 327 ? -16.437 -8.669 30.072 1.00 36.69 327 GLY A O 1
ATOM 2556 N N . ILE A 1 328 ? -16.878 -6.495 30.376 1.00 40.91 328 ILE A N 1
ATOM 2557 C CA . ILE A 1 328 ? -18.011 -6.425 29.432 1.00 40.91 328 ILE A CA 1
ATOM 2558 C C . ILE A 1 328 ? -17.872 -5.171 28.554 1.00 40.91 328 ILE A C 1
ATOM 2560 O O . ILE A 1 328 ? -17.468 -4.103 29.015 1.00 40.91 328 ILE A O 1
ATOM 2564 N N . ALA A 1 329 ? -18.168 -5.282 27.260 1.00 37.66 329 ALA A N 1
ATOM 2565 C CA . ALA A 1 329 ? -18.024 -4.180 26.299 1.00 37.66 329 ALA A CA 1
ATOM 2566 C C . ALA A 1 329 ? -19.358 -3.440 26.037 1.00 37.66 329 ALA A C 1
ATOM 2568 O O . ALA A 1 329 ? -20.357 -3.837 26.610 1.00 37.66 329 ALA A O 1
ATOM 2569 N N . SER A 1 330 ? -19.393 -2.351 25.238 1.00 38.03 330 SER A N 1
ATOM 2570 C CA . SER A 1 330 ? -20.598 -1.560 24.831 1.00 38.03 330 SER A CA 1
ATOM 2571 C C . SER A 1 330 ? -20.553 -1.058 23.354 1.00 38.03 330 SER A C 1
ATOM 2573 O O . SER A 1 330 ? -19.481 -1.089 22.744 1.00 38.03 330 SER A O 1
ATOM 2575 N N . SER A 1 331 ? -21.721 -0.766 22.749 1.00 35.28 331 SER A N 1
ATOM 2576 C CA . SER A 1 331 ? -22.139 -0.986 21.342 1.00 35.28 331 SER A CA 1
ATOM 2577 C C . SER A 1 331 ? -23.328 -0.092 20.916 1.00 35.28 331 SER A C 1
ATOM 2579 O O . SER A 1 331 ? -24.175 0.178 21.752 1.00 35.28 331 SER A O 1
ATOM 2581 N N . SER A 1 332 ? -23.469 0.315 19.638 1.00 34.25 332 SER A N 1
ATOM 2582 C CA . SER A 1 332 ? -24.759 0.816 19.089 1.00 34.25 332 SER A CA 1
ATOM 2583 C C . SER A 1 332 ? -24.859 0.796 17.550 1.00 34.25 332 SER A C 1
ATOM 2585 O O . SER A 1 332 ? -24.075 1.466 16.870 1.00 34.25 332 SER A O 1
ATOM 2587 N N . SER A 1 333 ? -25.888 0.148 16.985 1.00 31.38 333 SER A N 1
ATOM 2588 C CA . SER A 1 333 ? -26.397 0.440 15.628 1.00 31.38 333 SER A CA 1
ATOM 2589 C C . SER A 1 333 ? -27.818 -0.104 15.430 1.00 31.38 333 SER A C 1
ATOM 2591 O O . SER A 1 333 ? -27.998 -1.318 15.398 1.00 31.38 333 SER A O 1
ATOM 2593 N N . GLY A 1 334 ? -28.810 0.775 15.231 1.00 30.19 334 GLY A N 1
ATOM 2594 C CA . GLY A 1 334 ? -30.171 0.370 14.848 1.00 30.19 334 GLY A CA 1
ATOM 2595 C C . GLY A 1 334 ? -31.271 1.348 15.267 1.00 30.19 334 GLY A C 1
ATOM 2596 O O . GLY A 1 334 ? -32.023 1.053 16.182 1.00 30.19 334 GLY A O 1
ATOM 2597 N N . ALA A 1 335 ? -31.401 2.498 14.595 1.00 27.17 335 ALA A N 1
ATOM 2598 C CA . ALA A 1 335 ? -32.452 3.486 14.899 1.00 27.17 335 ALA A CA 1
ATOM 2599 C C . ALA A 1 335 ? -33.375 3.808 13.708 1.00 27.17 335 ALA A C 1
ATOM 2601 O O . ALA A 1 335 ? -33.907 4.908 13.626 1.00 27.17 335 ALA A O 1
ATOM 2602 N N . ASN A 1 336 ? -33.574 2.868 12.774 1.00 24.38 336 ASN A N 1
ATOM 2603 C CA . ASN A 1 336 ? -34.460 3.093 11.618 1.00 24.38 336 ASN A CA 1
ATOM 2604 C C . ASN A 1 336 ? -35.732 2.232 11.585 1.00 24.38 336 ASN A C 1
ATOM 2606 O O . ASN A 1 336 ? -36.547 2.427 10.690 1.00 24.38 336 ASN A O 1
ATOM 2610 N N . SER A 1 337 ? -35.951 1.318 12.537 1.00 26.06 337 SER A N 1
ATOM 2611 C CA . SER A 1 337 ? -37.225 0.580 12.639 1.00 26.06 337 SER A CA 1
ATOM 2612 C C . SER A 1 337 ? -38.151 1.083 13.751 1.00 26.06 337 SER A C 1
ATOM 2614 O O . SER A 1 337 ? -39.280 0.612 13.853 1.00 26.06 337 SER A O 1
ATOM 2616 N N . LEU A 1 338 ? -37.706 2.043 14.566 1.00 28.86 338 LEU A N 1
ATOM 2617 C CA . LEU A 1 338 ? -38.456 2.576 15.703 1.00 28.86 338 LEU A CA 1
ATOM 2618 C C . LEU A 1 338 ? -38.308 4.102 15.738 1.00 28.86 338 LEU A C 1
ATOM 2620 O O . LEU A 1 338 ? -37.481 4.632 16.471 1.00 28.86 338 LEU A O 1
ATOM 2624 N N . SER A 1 339 ? -39.076 4.824 14.923 1.00 23.92 339 SER A N 1
ATOM 2625 C CA . SER A 1 339 ? -39.210 6.276 15.080 1.00 23.92 339 SER A CA 1
ATOM 2626 C C . SER A 1 339 ? -40.680 6.692 15.146 1.00 23.92 339 SER A C 1
ATOM 2628 O O . SER A 1 339 ? -41.363 6.890 14.146 1.00 23.92 339 SER A O 1
ATOM 2630 N N . SER A 1 340 ? -41.167 6.878 16.372 1.00 25.22 340 SER A N 1
ATOM 2631 C CA . SER A 1 340 ? -41.954 8.070 16.692 1.00 25.22 340 SER A CA 1
ATOM 2632 C C . SER A 1 340 ? -40.991 9.030 17.378 1.00 25.22 340 SER A C 1
ATOM 2634 O O . SER A 1 340 ? -40.322 8.643 18.333 1.00 25.22 340 SER A O 1
ATOM 2636 N N . GLY A 1 341 ? -40.838 10.205 16.777 1.00 29.50 341 GLY A N 1
ATOM 2637 C CA . GLY A 1 341 ? -39.650 11.036 16.891 1.00 29.50 341 GLY A CA 1
ATOM 2638 C C . GLY A 1 341 ? -39.326 11.578 18.275 1.00 29.50 341 GLY A C 1
ATOM 2639 O O . GLY A 1 341 ? -40.204 11.767 19.102 1.00 29.50 341 GLY A O 1
ATOM 2640 N N . GLU A 1 342 ? -38.046 11.894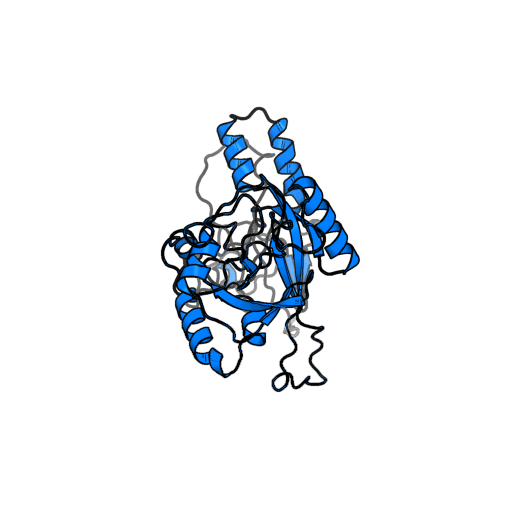 18.440 1.00 25.62 342 GLU A N 1
ATOM 2641 C CA . GLU A 1 342 ? -37.536 13.053 19.167 1.00 25.62 342 GLU A CA 1
ATOM 2642 C C . GLU A 1 342 ? -36.038 13.226 18.851 1.00 25.62 342 GLU A C 1
ATOM 2644 O O . GLU A 1 342 ? -35.407 12.354 18.256 1.00 25.62 342 GLU A O 1
ATOM 2649 N N . GLY A 1 343 ? -35.532 14.432 19.100 1.00 24.55 343 GLY A N 1
ATOM 2650 C CA . GLY A 1 343 ? -34.390 15.048 18.423 1.00 24.55 343 GLY A CA 1
ATOM 2651 C C . GLY A 1 343 ? -33.022 14.373 18.568 1.00 24.55 343 GLY A C 1
ATOM 2652 O O . GLY A 1 343 ? -32.710 13.689 19.537 1.00 24.55 343 GLY A O 1
ATOM 2653 N N . TRP A 1 344 ? -32.171 14.664 17.584 1.00 25.80 344 TRP A N 1
ATOM 2654 C CA . TRP A 1 344 ? -30.754 14.318 17.553 1.00 25.80 344 TRP A CA 1
ATOM 2655 C C . TRP A 1 344 ? -29.987 15.124 18.611 1.00 25.80 344 TRP A C 1
ATOM 2657 O O . TRP A 1 344 ? -29.712 16.307 18.417 1.00 25.80 344 TRP A O 1
ATOM 2667 N N . GLY A 1 345 ? -29.650 14.481 19.727 1.00 23.94 345 GLY A N 1
ATOM 2668 C CA . GLY A 1 345 ? -28.671 14.956 20.706 1.00 23.94 345 GLY A CA 1
ATOM 2669 C C . GLY A 1 345 ? -27.474 14.006 20.746 1.00 23.94 345 GLY A C 1
ATOM 2670 O O . GLY A 1 345 ? -27.647 12.792 20.663 1.00 23.94 345 GLY A O 1
ATOM 2671 N N . GLU A 1 346 ? -26.257 14.546 20.837 1.00 28.98 346 GLU A N 1
ATOM 2672 C CA . GLU A 1 346 ? -25.014 13.773 20.944 1.00 28.98 346 GLU A CA 1
ATOM 2673 C C . GLU A 1 346 ? -25.021 12.880 22.203 1.00 28.98 346 GLU A C 1
ATOM 2675 O O . GLU A 1 346 ? -24.745 13.338 23.310 1.00 28.98 346 GLU A O 1
ATOM 2680 N N . ALA A 1 347 ? -25.329 11.591 22.039 1.00 24.42 347 ALA A N 1
ATOM 2681 C CA . ALA A 1 347 ? -25.216 10.570 23.083 1.00 24.42 347 ALA A CA 1
ATOM 2682 C C . ALA A 1 347 ? -23.891 9.795 22.922 1.00 24.42 347 ALA A C 1
ATOM 2684 O O . ALA A 1 347 ? -23.546 9.369 21.819 1.00 24.42 347 ALA A O 1
ATOM 2685 N N . GLY A 1 348 ? -23.111 9.652 24.003 1.00 25.95 348 GLY A N 1
ATOM 2686 C CA . GLY A 1 348 ? -21.748 9.093 23.985 1.00 25.95 348 GLY A CA 1
ATOM 2687 C C . GLY A 1 348 ? -21.585 7.769 24.751 1.00 25.95 348 GLY A C 1
ATOM 2688 O O . GLY A 1 348 ? -21.932 7.705 25.919 1.00 25.95 348 GLY A O 1
ATOM 2689 N N . TYR A 1 349 ? -20.939 6.775 24.119 1.00 45.72 349 TYR A N 1
ATOM 2690 C CA . TYR A 1 349 ? -21.034 5.314 24.374 1.00 45.72 349 TYR A CA 1
ATOM 2691 C C . TYR A 1 349 ? -19.870 4.605 25.142 1.00 45.72 349 TYR A C 1
ATOM 2693 O O . TYR A 1 349 ? -18.743 5.097 25.084 1.00 45.72 349 TYR A O 1
ATOM 2701 N N . ALA A 1 350 ? -20.078 3.417 25.766 1.00 32.81 350 ALA A N 1
ATOM 2702 C CA . ALA A 1 350 ? -19.202 2.763 26.796 1.00 32.81 350 ALA A CA 1
ATOM 2703 C C . ALA A 1 350 ? -18.356 1.553 26.384 1.00 32.81 350 ALA A C 1
ATOM 2705 O O . ALA A 1 350 ? -18.594 0.923 25.366 1.00 32.81 350 ALA A O 1
ATOM 2706 N N . THR A 1 351 ? -17.327 1.218 27.160 1.00 35.97 351 THR A N 1
ATOM 2707 C CA . THR A 1 351 ? -16.601 -0.071 27.148 1.00 35.97 351 THR A CA 1
ATOM 2708 C C . THR A 1 351 ? -15.974 -0.213 28.528 1.00 35.97 351 THR A C 1
ATOM 2710 O O . THR A 1 351 ? -15.609 0.810 29.101 1.00 35.97 351 THR A O 1
ATOM 2713 N N . ALA A 1 352 ? -15.874 -1.423 29.082 1.00 36.72 352 ALA A N 1
ATOM 2714 C CA . ALA A 1 352 ? -15.077 -1.674 30.283 1.00 36.72 352 ALA A CA 1
ATOM 2715 C C . ALA A 1 352 ? -13.580 -1.860 29.959 1.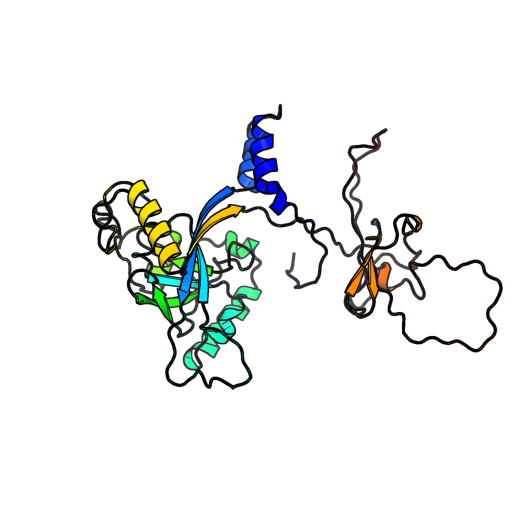00 36.72 352 ALA A C 1
ATOM 2717 O O . ALA A 1 352 ? -13.172 -1.941 28.799 1.00 36.72 352 ALA A O 1
ATOM 2718 N N . ASP A 1 353 ? -12.792 -1.846 31.031 1.00 37.84 353 ASP A N 1
ATOM 2719 C CA . ASP A 1 353 ? -11.337 -1.725 31.122 1.00 37.84 353 ASP A CA 1
ATOM 2720 C C . ASP A 1 353 ? -10.524 -2.814 30.395 1.00 37.84 353 ASP A C 1
ATOM 2722 O O . ASP A 1 353 ? -10.786 -4.005 30.572 1.00 37.84 353 ASP A O 1
ATOM 2726 N N . PRO A 1 354 ? -9.455 -2.419 29.677 1.00 35.03 354 PRO A N 1
ATOM 2727 C CA . PRO A 1 354 ? -8.420 -3.323 29.227 1.00 35.03 354 PRO A CA 1
ATOM 2728 C C . PRO A 1 354 ? -7.480 -3.992 30.236 1.00 35.03 354 PRO A C 1
ATOM 2730 O O . PRO A 1 354 ? -6.548 -4.674 29.824 1.00 35.03 354 PRO A O 1
ATOM 2733 N N . LYS A 1 355 ? -7.638 -3.804 31.538 1.00 32.09 355 LYS A N 1
ATOM 2734 C CA . LYS A 1 355 ? -6.842 -4.541 32.536 1.00 32.09 355 LYS A CA 1
ATOM 2735 C C . LYS A 1 355 ? -7.571 -5.742 33.133 1.00 32.09 355 LYS A C 1
ATOM 2737 O O . LYS A 1 355 ? -7.006 -6.425 33.979 1.00 32.09 355 LYS A O 1
ATOM 2742 N N . LEU A 1 356 ? -8.790 -6.013 32.663 1.00 32.75 356 LEU A N 1
ATOM 2743 C CA . LEU A 1 356 ? -9.525 -7.258 32.906 1.00 32.75 356 LEU A CA 1
ATOM 2744 C C . LEU A 1 356 ? -9.289 -8.312 31.798 1.00 32.75 356 LEU A C 1
ATOM 2746 O O . LEU A 1 356 ? -9.999 -9.315 31.776 1.00 32.75 356 LEU A O 1
ATOM 2750 N N . TRP A 1 357 ? -8.342 -8.067 30.876 1.00 34.22 357 TRP A N 1
ATOM 2751 C CA . TRP A 1 357 ? -7.950 -8.988 29.795 1.00 34.22 357 TRP A CA 1
ATOM 2752 C C . TRP A 1 357 ? -6.907 -10.010 30.237 1.00 34.22 357 TRP A C 1
ATOM 2754 O O . TRP A 1 357 ? -5.927 -9.594 30.900 1.00 34.22 357 TRP A O 1
#

Mean predicted aligned error: 12.99 Å

Foldseek 3Di:
DADDDDDFDFAPCLVCLVVQLVVLVVDPDDPVVNVVSCVQFAKAWWKKFKWFWDDDPPPPPVPVPDPDDRDIDIATDSQLLLLLLFAAKEAALPAPCLVVLADPVQVVVSVVVSVVLSVDDLVRLCVPLPDADKGWRNIWTARLQPGDTHTYIYDSNQDCQFGNRMHTQRQQADQSSVVNCLVVVIDHDDFFPPSDPSNVGHHNDQDHATDSRPPRGRHGSVVSRVVSQVVCVVSVRMHIDMDTNHDTGGWFFQWQFFFWQQWKDDPNDIDGHDPVLDDQDRDDAPDGAADPVRWGRSQRRPPDDSDPPPPDPDDDPDDDDPDDLIFTTGGDDDDPPDDPDDDDDDTGIHGGGPVSD